Protein AF-0000000078832000 (afdb_homodimer)

Structure (mmCIF, N/CA/C/O backbone):
data_AF-0000000078832000-model_v1
#
loop_
_entity.id
_entity.type
_entity.pdbx_description
1 polymer 'Peptidase M23'
#
loop_
_atom_site.group_PDB
_atom_site.id
_atom_site.type_symbol
_atom_site.label_atom_id
_atom_site.label_alt_id
_atom_site.label_comp_id
_atom_site.label_asym_id
_atom_site.label_entity_id
_atom_site.label_seq_id
_atom_site.pdbx_PDB_ins_code
_atom_site.Cartn_x
_atom_site.Cartn_y
_atom_site.Cartn_z
_atom_site.occupancy
_atom_site.B_iso_or_equiv
_atom_site.auth_seq_id
_atom_site.auth_comp_id
_atom_site.auth_asym_id
_atom_site.auth_atom_id
_atom_site.pdbx_PDB_model_num
ATOM 1 N N . MET A 1 1 ? -21.797 2.203 80 1 32.03 1 MET A N 1
ATOM 2 C CA . MET A 1 1 ? -21.984 1.55 78.688 1 32.03 1 MET A CA 1
ATOM 3 C C . MET A 1 1 ? -22.078 2.58 77.562 1 32.03 1 MET A C 1
ATOM 5 O O . MET A 1 1 ? -23.125 3.191 77.375 1 32.03 1 MET A O 1
ATOM 9 N N . ARG A 1 2 ? -20.922 3.352 77.312 1 39.25 2 ARG A N 1
ATOM 10 C CA . ARG A 1 2 ? -20.75 4.43 76.312 1 39.25 2 ARG A CA 1
ATOM 11 C C . ARG A 1 2 ? -20.984 3.928 74.938 1 39.25 2 ARG A C 1
ATOM 13 O O . ARG A 1 2 ? -20.422 2.91 74.5 1 39.25 2 ARG A O 1
ATOM 20 N N . SER A 1 3 ? -22.125 4.238 74.312 1 38.06 3 SER A N 1
ATOM 21 C CA . SER A 1 3 ? -22.578 4.023 72.938 1 38.06 3 SER A CA 1
ATOM 22 C C . SER A 1 3 ? -21.609 4.621 71.938 1 38.06 3 SER A C 1
ATOM 24 O O . SER A 1 3 ? -21.297 5.812 72 1 38.06 3 SER A O 1
ATOM 26 N N . SER A 1 4 ? -20.547 3.881 71.562 1 39.47 4 SER A N 1
ATOM 27 C CA . SER A 1 4 ? -19.609 4.207 70.5 1 39.47 4 SER A CA 1
ATOM 28 C C . SER A 1 4 ? -20.359 4.449 69.188 1 39.47 4 SER A C 1
ATOM 30 O O . SER A 1 4 ? -21.078 3.572 68.688 1 39.47 4 SER A O 1
ATOM 32 N N . THR A 1 5 ? -20.859 5.637 68.938 1 38.94 5 THR A N 1
ATOM 33 C CA . THR A 1 5 ? -21.406 6.078 67.688 1 38.94 5 THR A CA 1
ATOM 34 C C . THR A 1 5 ? -20.391 5.922 66.562 1 38.94 5 THR A C 1
ATOM 36 O O . THR A 1 5 ? -19.297 6.48 66.625 1 38.94 5 THR A O 1
ATOM 39 N N . TRP A 1 6 ? -20.328 4.754 65.938 1 40.44 6 TRP A N 1
ATOM 40 C CA . TRP A 1 6 ? -19.609 4.516 64.688 1 40.44 6 TRP A CA 1
ATOM 41 C C . TRP A 1 6 ? -19.984 5.539 63.625 1 40.44 6 TRP A C 1
ATOM 43 O O . TRP A 1 6 ? -21.141 5.617 63.219 1 40.44 6 TRP A O 1
ATOM 53 N N . LYS A 1 7 ? -19.297 6.742 63.562 1 41.16 7 LYS A N 1
ATOM 54 C CA . LYS A 1 7 ? -19.422 7.648 62.438 1 41.16 7 LYS A CA 1
ATOM 55 C C . LYS A 1 7 ? -19.047 6.941 61.125 1 41.16 7 LYS A C 1
ATOM 57 O O . LYS A 1 7 ? -17.938 6.422 61 1 41.16 7 LYS A O 1
ATOM 62 N N . ASN A 1 8 ? -20.016 6.328 60.438 1 40.59 8 ASN A N 1
ATOM 63 C CA . ASN A 1 8 ? -19.875 5.867 59.062 1 40.59 8 ASN A CA 1
ATOM 64 C C . ASN A 1 8 ? -19.422 6.996 58.156 1 40.59 8 ASN A C 1
ATOM 66 O O . ASN A 1 8 ? -20.156 7.977 57.969 1 40.59 8 ASN A O 1
ATOM 70 N N . SER A 1 9 ? -18.219 7.469 58.312 1 39.19 9 SER A N 1
ATOM 71 C CA . SER A 1 9 ? -17.828 8.391 57.25 1 39.19 9 SER A CA 1
ATOM 72 C C . SER A 1 9 ? -18.094 7.801 55.875 1 39.19 9 SER A C 1
ATOM 74 O O . SER A 1 9 ? -17.625 6.699 55.562 1 39.19 9 SER A O 1
ATOM 76 N N . LEU A 1 10 ? -19.188 8.125 55.219 1 40.81 10 LEU A N 1
ATOM 77 C CA . LEU A 1 10 ? -19.453 7.93 53.781 1 40.81 10 LEU A CA 1
ATOM 78 C C . LEU A 1 10 ? -18.297 8.445 52.938 1 40.81 10 LEU A C 1
ATOM 80 O O . LEU A 1 10 ? -17.969 9.641 53 1 40.81 10 LEU A O 1
ATOM 84 N N . ALA A 1 11 ? -17.328 7.59 52.656 1 44.62 11 ALA A N 1
ATOM 85 C CA . ALA A 1 11 ? -16.359 7.922 51.625 1 44.62 11 ALA A CA 1
ATOM 86 C C . ALA A 1 11 ? -17.047 8.32 50.312 1 44.62 11 ALA A C 1
ATOM 88 O O . ALA A 1 11 ? -17.844 7.543 49.781 1 44.62 11 ALA A O 1
ATOM 89 N N . ALA A 1 12 ? -17.328 9.594 50.125 1 40.62 12 ALA A N 1
ATOM 90 C CA . ALA A 1 12 ? -17.688 10.016 48.781 1 40.62 12 ALA A CA 1
ATOM 91 C C . ALA A 1 12 ? -16.766 9.367 47.75 1 40.62 12 ALA A C 1
ATOM 93 O O . ALA A 1 12 ? -15.547 9.508 47.812 1 40.62 12 ALA A O 1
ATOM 94 N N . LEU A 1 13 ? -17.125 8.211 47.281 1 40.66 13 LEU A N 1
ATOM 95 C CA . LEU A 1 13 ? -16.469 7.766 46.062 1 40.66 13 LEU A CA 1
ATOM 96 C C . LEU A 1 13 ? -16.375 8.898 45.031 1 40.66 13 LEU A C 1
ATOM 98 O O . LEU A 1 13 ? -17.406 9.359 44.531 1 40.66 13 LEU A O 1
ATOM 102 N N . ALA A 1 14 ? -15.453 9.828 45.219 1 39.78 14 ALA A N 1
ATOM 103 C CA . ALA A 1 14 ? -15.203 10.711 44.094 1 39.78 14 ALA A CA 1
ATOM 104 C C . ALA A 1 14 ? -15.211 9.938 42.781 1 39.78 14 ALA A C 1
ATOM 106 O O . ALA A 1 14 ? -14.406 9.023 42.594 1 39.78 14 ALA A O 1
ATOM 107 N N . ALA A 1 15 ? -16.328 9.836 42.188 1 39.25 15 ALA A N 1
ATOM 108 C CA . ALA A 1 15 ? -16.328 9.453 40.781 1 39.25 15 ALA A CA 1
ATOM 109 C C . ALA A 1 15 ? -15.227 10.18 40 1 39.25 15 ALA A C 1
ATOM 111 O O . ALA A 1 15 ? -15.242 11.406 39.906 1 39.25 15 ALA A O 1
ATOM 112 N N . LEU A 1 16 ? -14.039 9.734 40.125 1 40.66 16 LEU A N 1
ATOM 113 C CA . LEU A 1 16 ? -13.141 10.211 39.094 1 40.66 16 LEU A CA 1
ATOM 114 C C . LEU A 1 16 ? -13.875 10.352 37.75 1 40.66 16 LEU A C 1
ATOM 116 O O . LEU A 1 16 ? -14.328 9.359 37.188 1 40.66 16 LEU A O 1
ATOM 120 N N . ALA A 1 17 ? -14.617 11.406 37.594 1 40.09 17 ALA A N 1
ATOM 121 C CA . ALA A 1 17 ? -15.094 11.688 36.25 1 40.09 17 ALA A CA 1
ATOM 122 C C . ALA A 1 17 ? -14.055 11.305 35.219 1 40.09 17 ALA A C 1
ATOM 124 O O . ALA A 1 17 ? -12.938 11.82 35.219 1 40.09 17 ALA A O 1
ATOM 125 N N . LEU A 1 18 ? -14.016 10.07 34.812 1 39.78 18 LEU A N 1
ATOM 126 C CA . LEU A 1 18 ? -13.352 9.875 33.531 1 39.78 18 LEU A CA 1
ATOM 127 C C . LEU A 1 18 ? -13.562 11.086 32.625 1 39.78 18 LEU A C 1
ATOM 129 O O . LEU A 1 18 ? -14.672 11.32 32.156 1 39.78 18 LEU A O 1
ATOM 133 N N . ILE A 1 19 ? -13.062 12.242 33 1 39.66 19 ILE A N 1
ATOM 134 C CA . ILE A 1 19 ? -13.039 13.227 31.922 1 39.66 19 ILE A CA 1
ATOM 135 C C . ILE A 1 19 ? -12.898 12.508 30.578 1 39.66 19 ILE A C 1
ATOM 137 O O . ILE A 1 19 ? -11.984 11.703 30.391 1 39.66 19 ILE A O 1
ATOM 141 N N . PRO A 1 20 ? -13.961 12.281 29.969 1 40.34 20 PRO A N 1
ATOM 142 C CA . PRO A 1 20 ? -13.734 11.742 28.625 1 40.34 20 PRO A CA 1
ATOM 143 C C . PRO A 1 20 ? -12.453 12.258 27.984 1 40.34 20 PRO A C 1
ATOM 145 O O . PRO A 1 20 ? -12.148 13.453 28.078 1 40.34 20 PRO A O 1
ATOM 148 N N . ALA A 1 21 ? -11.406 11.609 28.031 1 43.03 21 ALA A N 1
ATOM 149 C CA . ALA A 1 21 ? -10.273 12.07 27.234 1 43.03 21 ALA A CA 1
ATOM 150 C C . ALA A 1 21 ? -10.75 12.859 26.016 1 43.03 21 ALA A C 1
ATOM 152 O O . ALA A 1 21 ? -11.586 12.383 25.234 1 43.03 21 ALA A O 1
ATOM 153 N N . SER A 1 22 ? -11.078 14.102 26.078 1 43.25 22 SER A N 1
ATOM 154 C CA . SER A 1 22 ? -11.344 14.938 24.906 1 43.25 22 SER A CA 1
ATOM 155 C C . SER A 1 22 ? -10.664 14.375 23.672 1 43.25 22 SER A C 1
ATOM 157 O O . SER A 1 22 ? -9.469 14.086 23.688 1 43.25 22 SER A O 1
ATOM 159 N N . VAL A 1 23 ? -11.297 13.508 22.953 1 50.34 23 VAL A N 1
ATOM 160 C CA . VAL A 1 23 ? -10.789 13.172 21.625 1 50.34 23 VAL A CA 1
ATOM 161 C C . VAL A 1 23 ? -10.164 14.406 20.984 1 50.34 23 VAL A C 1
ATOM 163 O O . VAL A 1 23 ? -10.867 15.383 20.688 1 50.34 23 VAL A O 1
ATOM 166 N N . THR A 1 24 ? -9.133 14.992 21.594 1 58.38 24 THR A N 1
ATOM 167 C CA . THR A 1 24 ? -8.5 16.203 21.078 1 58.38 24 THR A CA 1
ATOM 168 C C . THR A 1 24 ? -8.242 16.078 19.578 1 58.38 24 THR A C 1
ATOM 170 O O . THR A 1 24 ? -7.574 15.141 19.141 1 58.38 24 THR A O 1
ATOM 173 N N . ALA A 1 25 ? -9.133 16.703 18.75 1 74.38 25 ALA A N 1
ATOM 174 C CA . ALA A 1 25 ? -8.953 16.891 17.312 1 74.38 25 ALA A CA 1
ATOM 175 C C . ALA A 1 25 ? -7.535 17.375 16.984 1 74.38 25 ALA A C 1
ATOM 177 O O . ALA A 1 25 ? -6.973 18.188 17.734 1 74.38 25 ALA A O 1
ATOM 178 N N . HIS A 1 26 ? -6.887 16.625 16.188 1 89.19 26 HIS A N 1
ATOM 179 C CA . HIS A 1 26 ? -5.551 17.031 15.766 1 89.19 26 HIS A CA 1
ATOM 180 C C . HIS A 1 26 ? -5.59 17.734 14.406 1 89.19 26 HIS A C 1
ATOM 182 O O . HIS A 1 26 ? -6.191 17.219 13.461 1 89.19 26 HIS A O 1
ATOM 188 N N . THR A 1 27 ? -5.035 18.891 14.422 1 94.81 27 THR A N 1
ATOM 189 C CA . THR A 1 27 ? -4.891 19.594 13.156 1 94.81 27 THR A CA 1
ATOM 190 C C . THR A 1 27 ? -3.768 19 12.32 1 94.81 27 THR A C 1
ATOM 192 O O . THR A 1 27 ? -2.732 18.594 12.852 1 94.81 27 THR A O 1
ATOM 195 N N . VAL A 1 28 ? -4.016 18.922 11.031 1 97.06 28 VAL A N 1
ATOM 196 C CA . VAL A 1 28 ? -2.986 18.5 10.086 1 97.06 28 VAL A CA 1
ATOM 197 C C . VAL A 1 28 ? -2.525 19.688 9.25 1 97.06 28 VAL A C 1
ATOM 199 O O . VAL A 1 28 ? -3.346 20.406 8.68 1 97.06 28 VAL A O 1
ATOM 202 N N . LYS A 1 29 ? -1.198 19.859 9.211 1 96.81 29 LYS A N 1
ATOM 203 C CA . LYS A 1 29 ? -0.616 20.938 8.43 1 96.81 29 LYS A CA 1
ATOM 204 C C . LYS A 1 29 ? 0.249 20.406 7.297 1 96.81 29 LYS A C 1
ATOM 206 O O . LYS A 1 29 ? 0.512 19.203 7.23 1 96.81 29 LYS A O 1
ATOM 211 N N . GLY A 1 30 ? 0.639 21.312 6.457 1 96.62 30 GLY A N 1
ATOM 212 C CA . GLY A 1 30 ? 1.48 20.922 5.34 1 96.62 30 GLY A CA 1
ATOM 213 C C . GLY A 1 30 ? 2.814 20.344 5.77 1 96.62 30 GLY A C 1
ATOM 214 O O . GLY A 1 30 ? 3.422 20.828 6.73 1 96.62 30 GLY A O 1
ATOM 215 N N . THR A 1 31 ? 3.225 19.375 4.996 1 95.81 31 THR A N 1
ATOM 216 C CA . THR A 1 31 ? 4.477 18.703 5.316 1 95.81 31 THR A CA 1
ATOM 217 C C . THR A 1 31 ? 5.66 19.422 4.668 1 95.81 31 THR A C 1
ATOM 219 O O . THR A 1 31 ? 6.801 19.266 5.105 1 95.81 31 THR A O 1
ATOM 222 N N . HIS A 1 32 ? 5.422 20.109 3.588 1 95.19 32 HIS A N 1
ATOM 223 C CA . HIS A 1 32 ? 6.367 20.875 2.777 1 95.19 32 HIS A CA 1
ATOM 224 C C . HIS A 1 32 ? 5.645 21.875 1.879 1 95.19 32 HIS A C 1
ATOM 226 O O . HIS A 1 32 ? 4.414 21.844 1.783 1 95.19 32 HIS A O 1
ATOM 232 N N . THR A 1 33 ? 6.461 22.719 1.348 1 95 33 THR A N 1
ATOM 233 C CA . THR A 1 33 ? 5.879 23.672 0.413 1 95 33 THR A CA 1
ATOM 234 C C . THR A 1 33 ? 5.531 23 -0.909 1 95 33 THR A C 1
ATOM 236 O O . THR A 1 33 ? 6.332 22.234 -1.449 1 95 33 THR A O 1
ATOM 239 N N . GLY A 1 34 ? 4.34 23.312 -1.432 1 96.81 34 GLY A N 1
ATOM 240 C CA . GLY A 1 34 ? 3.861 22.734 -2.682 1 96.81 34 GLY A CA 1
ATOM 241 C C . GLY A 1 34 ? 2.402 23.047 -2.955 1 96.81 34 GLY A C 1
ATOM 242 O O . GLY A 1 34 ? 1.944 24.172 -2.734 1 96.81 34 GLY A O 1
ATOM 243 N N . SER A 1 35 ? 1.727 22 -3.514 1 97.81 35 SER A N 1
ATOM 244 C CA . SER A 1 35 ? 0.306 22.156 -3.809 1 97.81 35 SER A CA 1
ATOM 245 C C . SER A 1 35 ? -0.43 20.812 -3.691 1 97.81 35 SER A C 1
ATOM 247 O O . SER A 1 35 ? 0.163 19.75 -3.887 1 97.81 35 SER A O 1
ATOM 249 N N . VAL A 1 36 ? -1.697 20.906 -3.383 1 98.31 36 VAL A N 1
ATOM 250 C CA . VAL A 1 36 ? -2.533 19.703 -3.363 1 98.31 36 VAL A CA 1
ATOM 251 C C . VAL A 1 36 ? -2.748 19.203 -4.789 1 98.31 36 VAL A C 1
ATOM 253 O O . VAL A 1 36 ? -3.217 19.953 -5.652 1 98.31 36 VAL A O 1
ATOM 256 N N . THR A 1 37 ? -2.406 17.938 -5.016 1 97.69 37 THR A N 1
ATOM 257 C CA . THR A 1 37 ? -2.496 17.406 -6.375 1 97.69 37 THR A CA 1
ATOM 258 C C . THR A 1 37 ? -3.6 16.359 -6.477 1 97.69 37 THR A C 1
ATOM 260 O O . THR A 1 37 ? -4.043 16.016 -7.574 1 97.69 37 THR A O 1
ATOM 263 N N . ALA A 1 38 ? -4.07 15.789 -5.375 1 96.81 38 ALA A N 1
ATOM 264 C CA . ALA A 1 38 ? -5.168 14.82 -5.344 1 96.81 38 ALA A CA 1
ATOM 265 C C . ALA A 1 38 ? -5.824 14.781 -3.967 1 96.81 38 ALA A C 1
ATOM 267 O O . ALA A 1 38 ? -5.172 15.047 -2.953 1 96.81 38 ALA A O 1
ATOM 268 N N . LEU A 1 39 ? -7.09 14.445 -3.967 1 96.81 39 LEU A N 1
ATOM 269 C CA . LEU A 1 39 ? -7.871 14.328 -2.74 1 96.81 39 LEU A CA 1
ATOM 270 C C . LEU A 1 39 ? -8.68 13.031 -2.736 1 96.81 39 LEU A C 1
ATOM 272 O O . LEU A 1 39 ? -8.109 11.938 -2.812 1 96.81 39 LEU A O 1
ATOM 276 N N . THR A 1 40 ? -9.992 13.195 -2.693 1 94.81 40 THR A N 1
ATOM 277 C CA . THR A 1 40 ? -10.859 12.031 -2.566 1 94.81 40 THR A CA 1
ATOM 278 C C . THR A 1 40 ? -10.727 11.125 -3.785 1 94.81 40 THR A C 1
ATOM 280 O O . THR A 1 40 ? -10.703 9.898 -3.654 1 94.81 40 THR A O 1
ATOM 283 N N . ASN A 1 41 ? -10.633 11.703 -4.969 1 92.56 41 ASN A N 1
ATOM 284 C CA . ASN A 1 41 ? -10.469 10.945 -6.207 1 92.56 41 ASN A CA 1
ATOM 285 C C . ASN A 1 41 ? -9.266 11.43 -7.004 1 92.56 41 ASN A C 1
ATOM 287 O O . ASN A 1 41 ? -8.906 12.602 -6.945 1 92.56 41 ASN A O 1
ATOM 291 N N . TYR A 1 42 ? -8.688 10.438 -7.719 1 90.62 42 TYR A N 1
ATOM 292 C CA . TYR A 1 42 ? -7.75 10.836 -8.766 1 90.62 42 TYR A CA 1
ATOM 293 C C . TYR A 1 42 ? -8.477 11.516 -9.922 1 90.62 42 TYR A C 1
ATOM 295 O O . TYR A 1 42 ? -9.711 11.523 -9.961 1 90.62 42 TYR A O 1
ATOM 303 N N . SER A 1 43 ? -7.633 12.102 -10.805 1 86.06 43 SER A N 1
ATOM 304 C CA . SER A 1 43 ? -8.234 12.734 -11.977 1 86.06 43 SER A CA 1
ATOM 305 C C . SER A 1 43 ? -8.977 11.719 -12.836 1 86.06 43 SER A C 1
ATOM 307 O O . SER A 1 43 ? -9.906 12.07 -13.562 1 86.06 43 SER A O 1
ATOM 309 N N . SER A 1 44 ? -8.625 10.484 -12.75 1 83.06 44 SER A N 1
ATOM 310 C CA . SER A 1 44 ? -9.25 9.406 -13.5 1 83.06 44 SER A CA 1
ATOM 311 C C . SER A 1 44 ? -10.641 9.094 -12.969 1 83.06 44 SER A C 1
ATOM 313 O O . SER A 1 44 ? -11.414 8.391 -13.617 1 83.06 44 SER A O 1
ATOM 315 N N . GLY A 1 45 ? -10.922 9.555 -11.75 1 87.25 45 GLY A N 1
ATOM 316 C CA . GLY A 1 45 ? -12.18 9.219 -11.094 1 87.25 45 GLY A CA 1
ATOM 317 C C . GLY A 1 45 ? -12.047 8.102 -10.078 1 87.25 45 GLY A C 1
ATOM 318 O O . GLY A 1 45 ? -12.961 7.867 -9.281 1 87.25 45 GLY A O 1
ATOM 319 N N . THR A 1 46 ? -10.945 7.383 -10.148 1 86.44 46 THR A N 1
ATOM 320 C CA . THR A 1 46 ? -10.719 6.293 -9.203 1 86.44 46 THR A CA 1
ATOM 321 C C . THR A 1 46 ? -10.586 6.832 -7.781 1 86.44 46 THR A C 1
ATOM 323 O O . THR A 1 46 ? -9.992 7.891 -7.566 1 86.44 46 THR A O 1
ATOM 326 N N . PHE A 1 47 ? -11.047 6.023 -6.836 1 90.56 47 PHE A N 1
ATOM 327 C CA . PHE A 1 47 ? -11.008 6.457 -5.445 1 90.56 47 PHE A CA 1
ATOM 328 C C . PHE A 1 47 ? -9.578 6.465 -4.922 1 90.56 47 PHE A C 1
ATOM 330 O O . PHE A 1 47 ? -8.875 5.457 -5.02 1 90.56 47 PHE A O 1
ATOM 337 N N . HIS A 1 48 ? -9.07 7.574 -4.379 1 92.5 48 HIS A N 1
ATOM 338 C CA . HIS A 1 48 ? -7.773 7.773 -3.748 1 92.5 48 HIS A CA 1
ATOM 339 C C . HIS A 1 48 ? -7.891 7.766 -2.229 1 92.5 48 HIS A C 1
ATOM 341 O O . HIS A 1 48 ? -7.281 6.926 -1.561 1 92.5 48 HIS A O 1
ATOM 347 N N . GLY A 1 49 ? -8.828 8.672 -1.684 1 93.44 49 GLY A N 1
ATOM 348 C CA . GLY A 1 49 ? -9.188 8.711 -0.274 1 93.44 49 GLY A CA 1
ATOM 349 C C . GLY A 1 49 ? -8.094 9.297 0.6 1 93.44 49 GLY A C 1
ATOM 350 O O . GLY A 1 49 ? -7.965 8.93 1.771 1 93.44 49 GLY A O 1
ATOM 351 N N . ALA A 1 50 ? -7.258 10.203 0.086 1 96.88 50 ALA A N 1
ATOM 352 C CA . ALA A 1 50 ? -6.125 10.812 0.779 1 96.88 50 ALA A CA 1
ATOM 353 C C . ALA A 1 50 ? -5.816 12.195 0.214 1 96.88 50 ALA A C 1
ATOM 355 O O . ALA A 1 50 ? -6.445 12.633 -0.75 1 96.88 50 ALA A O 1
ATOM 356 N N . VAL A 1 51 ? -4.977 12.906 0.839 1 97.56 51 VAL A N 1
ATOM 357 C CA . VAL A 1 51 ? -4.465 14.164 0.307 1 97.56 51 VAL A CA 1
ATOM 358 C C . VAL A 1 51 ? -3.043 13.969 -0.208 1 97.56 51 VAL A C 1
ATOM 360 O O . VAL A 1 51 ? -2.166 13.508 0.53 1 97.56 51 VAL A O 1
ATOM 363 N N . ASP A 1 52 ? -2.873 14.32 -1.446 1 97.88 52 ASP A N 1
ATOM 364 C CA . ASP A 1 52 ? -1.522 14.359 -1.996 1 97.88 52 ASP A CA 1
ATOM 365 C C . ASP A 1 52 ? -1.02 15.797 -2.111 1 97.88 52 ASP A C 1
ATOM 367 O O . ASP A 1 52 ? -1.681 16.641 -2.715 1 97.88 52 ASP A O 1
ATOM 371 N N . ILE A 1 53 ? 0.121 16.031 -1.521 1 97.88 53 ILE A N 1
ATOM 372 C CA . ILE A 1 53 ? 0.78 17.312 -1.649 1 97.88 53 ILE A CA 1
ATOM 373 C C . ILE A 1 53 ? 2.02 17.188 -2.529 1 97.88 53 ILE A C 1
ATOM 375 O O . ILE A 1 53 ? 3.029 16.609 -2.107 1 97.88 53 ILE A O 1
ATOM 379 N N . GLY A 1 54 ? 1.936 17.719 -3.684 1 97.38 54 GLY A N 1
ATOM 380 C CA . GLY A 1 54 ? 3.029 17.672 -4.641 1 97.38 54 GLY A CA 1
ATOM 381 C C . GLY A 1 54 ? 4.18 18.594 -4.285 1 97.38 54 GLY A C 1
ATOM 382 O O . GLY A 1 54 ? 3.973 19.641 -3.674 1 97.38 54 GLY A O 1
ATOM 383 N N . ALA A 1 55 ? 5.371 18.188 -4.781 1 95.44 55 ALA A N 1
ATOM 384 C CA . ALA A 1 55 ? 6.574 18.953 -4.473 1 95.44 55 ALA A CA 1
ATOM 385 C C . ALA A 1 55 ? 7.09 19.703 -5.703 1 95.44 55 ALA A C 1
ATOM 387 O O . ALA A 1 55 ? 8.242 20.125 -5.738 1 95.44 55 ALA A O 1
ATOM 388 N N . GLY A 1 56 ? 6.266 19.75 -6.746 1 92.19 56 GLY A N 1
ATOM 389 C CA . GLY A 1 56 ? 6.648 20.453 -7.961 1 92.19 56 GLY A CA 1
ATOM 390 C C . GLY A 1 56 ? 7.82 19.812 -8.68 1 92.19 56 GLY A C 1
ATOM 391 O O . GLY A 1 56 ? 8.703 20.5 -9.188 1 92.19 56 GLY A O 1
ATOM 392 N N . GLY A 1 57 ? 7.965 18.547 -8.547 1 90.38 57 GLY A N 1
ATOM 393 C CA . GLY A 1 57 ? 9.008 17.812 -9.25 1 90.38 57 GLY A CA 1
ATOM 394 C C . GLY A 1 57 ? 10.305 17.719 -8.469 1 90.38 57 GLY A C 1
ATOM 395 O O . GLY A 1 57 ? 11.242 17.031 -8.891 1 90.38 57 GLY A O 1
ATOM 396 N N . ARG A 1 58 ? 10.414 18.438 -7.383 1 93 58 ARG A N 1
ATOM 397 C CA . ARG A 1 58 ? 11.617 18.344 -6.551 1 93 58 ARG A CA 1
ATOM 398 C C . ARG A 1 58 ? 11.664 17.016 -5.793 1 93 58 ARG A C 1
ATOM 400 O O . ARG A 1 58 ? 10.68 16.625 -5.172 1 93 58 ARG A O 1
ATOM 407 N N . CYS A 1 59 ? 12.766 16.391 -5.895 1 95.75 59 CYS A N 1
ATOM 408 C CA . CYS A 1 59 ? 12.992 15.086 -5.27 1 95.75 59 CYS A CA 1
ATOM 409 C C . CYS A 1 59 ? 14.258 15.102 -4.418 1 95.75 59 CYS A C 1
ATOM 411 O O . CYS A 1 59 ? 15.25 15.734 -4.785 1 95.75 59 CYS A O 1
ATOM 413 N N . ASN A 1 60 ? 14.102 14.281 -3.387 1 96.12 60 ASN A N 1
ATOM 414 C CA . ASN A 1 60 ? 15.219 14.102 -2.465 1 96.12 60 ASN A CA 1
ATOM 415 C C . ASN A 1 60 ? 15.695 15.43 -1.886 1 96.12 60 ASN A C 1
ATOM 417 O O . ASN A 1 60 ? 16.906 15.68 -1.809 1 96.12 60 ASN A O 1
ATOM 421 N N . TYR A 1 61 ? 14.648 16.203 -1.749 1 84.06 61 TYR A N 1
ATOM 422 C CA . TYR A 1 61 ? 14.961 17.5 -1.171 1 84.06 61 TYR A CA 1
ATOM 423 C C . TYR A 1 61 ? 14.125 17.766 0.079 1 84.06 61 TYR A C 1
ATOM 425 O O . TYR A 1 61 ? 13.086 17.125 0.281 1 84.06 61 TYR A O 1
ATOM 433 N N . TRP A 1 62 ? 14.57 18.75 0.75 1 73.44 62 TRP A N 1
ATOM 434 C CA . TRP A 1 62 ? 13.805 19.266 1.879 1 73.44 62 TRP A CA 1
ATOM 435 C C . TRP A 1 62 ? 13.25 18.141 2.73 1 73.44 62 TRP A C 1
ATOM 437 O O . TRP A 1 62 ? 13.109 17 2.26 1 73.44 62 TRP A O 1
ATOM 447 N N . GLY A 1 63 ? 12.969 18.266 3.879 1 85.75 63 GLY A N 1
ATOM 448 C CA . GLY A 1 63 ? 12.555 17.266 4.859 1 85.75 63 GLY A CA 1
ATOM 449 C C . GLY A 1 63 ? 11.055 17.016 4.852 1 85.75 63 GLY A C 1
ATOM 450 O O . GLY A 1 63 ? 10.258 17.953 4.875 1 85.75 63 GLY A O 1
ATOM 451 N N . ALA A 1 64 ? 10.594 15.797 4.477 1 90.5 64 ALA A N 1
ATOM 452 C CA . ALA A 1 64 ? 9.234 15.352 4.758 1 90.5 64 ALA A CA 1
ATOM 453 C C . ALA A 1 64 ? 8.953 15.359 6.258 1 90.5 64 ALA A C 1
ATOM 455 O O . ALA A 1 64 ? 9.367 14.453 6.98 1 90.5 64 ALA A O 1
ATOM 456 N N . GLU A 1 65 ? 8.203 16.391 6.668 1 95.25 65 GLU A N 1
ATOM 457 C CA . GLU A 1 65 ? 7.848 16.469 8.086 1 95.25 65 GLU A CA 1
ATOM 458 C C . GLU A 1 65 ? 6.465 15.883 8.336 1 95.25 65 GLU A C 1
ATOM 460 O O . GLU A 1 65 ? 5.617 15.867 7.438 1 95.25 65 GLU A O 1
ATOM 465 N N . THR A 1 66 ? 6.34 15.422 9.555 1 95 66 THR A N 1
ATOM 466 C CA . THR A 1 66 ? 5.008 14.953 9.906 1 95 66 THR A CA 1
ATOM 467 C C . THR A 1 66 ? 4.004 16.109 9.898 1 95 66 THR A C 1
ATOM 469 O O . THR A 1 66 ? 4.34 17.234 10.273 1 95 66 THR A O 1
ATOM 472 N N . GLY A 1 67 ? 2.809 15.82 9.531 1 91.5 67 GLY A N 1
ATOM 473 C CA . GLY A 1 67 ? 1.836 16.875 9.336 1 91.5 67 GLY A CA 1
ATOM 474 C C . GLY A 1 67 ? 0.921 17.078 10.523 1 91.5 67 GLY A C 1
ATOM 475 O O . GLY A 1 67 ? 0.248 18.109 10.633 1 91.5 67 GLY A O 1
ATOM 476 N N . VAL A 1 68 ? 0.843 16.109 11.422 1 91.44 68 VAL A N 1
ATOM 477 C CA . VAL A 1 68 ? -0.112 16.172 12.523 1 91.44 68 VAL A CA 1
ATOM 478 C C . VAL A 1 68 ? 0.445 17.047 13.633 1 91.44 68 VAL A C 1
ATOM 480 O O . VAL A 1 68 ? 1.558 16.828 14.117 1 91.44 68 VAL A O 1
ATOM 483 N N . VAL A 1 69 ? -0.343 17.938 13.984 1 88.5 69 VAL A N 1
ATOM 484 C CA . VAL A 1 69 ? 0.071 18.844 15.062 1 88.5 69 VAL A CA 1
ATOM 485 C C . VAL A 1 69 ? -0.188 18.172 16.406 1 88.5 69 VAL A C 1
ATOM 487 O O . VAL A 1 69 ? -1.283 17.672 16.656 1 88.5 69 VAL A O 1
ATOM 490 N N . GLY A 1 70 ? 0.81 18.266 17.203 1 88.38 70 GLY A N 1
ATOM 491 C CA . GLY A 1 70 ? 0.755 17.672 18.531 1 88.38 70 GLY A CA 1
ATOM 492 C C . GLY A 1 70 ? 1.724 16.516 18.703 1 88.38 70 GLY A C 1
ATOM 493 O O . GLY A 1 70 ? 2.16 15.906 17.734 1 88.38 70 GLY A O 1
ATOM 494 N N . SER A 1 71 ? 1.992 16.234 19.984 1 88.62 71 SER A N 1
ATOM 495 C CA . SER A 1 71 ? 2.924 15.156 20.297 1 88.62 71 SER A CA 1
ATOM 496 C C . SER A 1 71 ? 2.299 13.789 20.047 1 88.62 71 SER A C 1
ATOM 498 O O . SER A 1 71 ? 1.397 13.367 20.766 1 88.62 71 SER A O 1
ATOM 500 N N . VAL A 1 72 ? 2.742 13.164 19.016 1 91.94 72 VAL A N 1
ATOM 501 C CA . VAL A 1 72 ? 2.225 11.852 18.625 1 91.94 72 VAL A CA 1
ATOM 502 C C . VAL A 1 72 ? 3.385 10.914 18.297 1 91.94 72 VAL A C 1
ATOM 504 O O . VAL A 1 72 ? 4.441 11.352 17.844 1 91.94 72 VAL A O 1
ATOM 507 N N . TYR A 1 73 ? 3.139 9.68 18.641 1 96.44 73 TYR A N 1
ATOM 508 C CA . TYR A 1 73 ? 4.133 8.672 18.281 1 96.44 73 TYR A CA 1
ATOM 509 C C . TYR A 1 73 ? 4.008 8.281 16.828 1 96.44 73 TYR A C 1
ATOM 511 O O . TYR A 1 73 ? 2.928 7.906 16.359 1 96.44 73 TYR A O 1
ATOM 519 N N . TRP A 1 74 ? 5.117 8.328 16.125 1 97.31 74 TRP A N 1
ATOM 520 C CA . TRP A 1 74 ? 5.184 7.898 14.734 1 97.31 74 TRP A CA 1
ATOM 521 C C . TRP A 1 74 ? 5.984 6.609 14.602 1 97.31 74 TRP A C 1
ATOM 523 O O . TRP A 1 74 ? 7.164 6.562 14.953 1 97.31 74 TRP A O 1
ATOM 533 N N . ALA A 1 75 ? 5.328 5.625 14.156 1 98.12 75 ALA A N 1
ATOM 534 C CA . ALA A 1 75 ? 6.02 4.41 13.734 1 98.12 75 ALA A CA 1
ATOM 535 C C . ALA A 1 75 ? 6.52 4.527 12.297 1 98.12 75 ALA A C 1
ATOM 537 O O . ALA A 1 75 ? 5.719 4.598 11.359 1 98.12 75 ALA A O 1
ATOM 538 N N . VAL A 1 76 ? 7.867 4.492 12.125 1 98.12 76 VAL A N 1
ATOM 539 C CA . VAL A 1 76 ? 8.445 4.648 10.797 1 98.12 76 VAL A CA 1
ATOM 540 C C . VAL A 1 76 ? 8.867 3.287 10.25 1 98.12 76 VAL A C 1
ATOM 542 O O . VAL A 1 76 ? 9.617 2.557 10.906 1 98.12 76 VAL A O 1
ATOM 545 N N . THR A 1 77 ? 8.328 2.928 9.133 1 97.06 77 THR A N 1
ATOM 546 C CA . THR A 1 77 ? 8.68 1.69 8.438 1 97.06 77 THR A CA 1
ATOM 547 C C . THR A 1 77 ? 9.398 1.987 7.129 1 97.06 77 THR A C 1
ATOM 549 O O . THR A 1 77 ? 8.867 2.682 6.262 1 97.06 77 THR A O 1
ATOM 552 N N . ILE A 1 78 ? 10.594 1.414 7.023 1 96.38 78 ILE A N 1
ATOM 553 C CA . ILE A 1 78 ? 11.383 1.599 5.809 1 96.38 78 ILE A CA 1
ATOM 554 C C . ILE A 1 78 ? 11.297 0.346 4.941 1 96.38 78 ILE A C 1
ATOM 556 O O . ILE A 1 78 ? 11.789 -0.718 5.32 1 96.38 78 ILE A O 1
ATOM 560 N N . ARG A 1 79 ? 10.672 0.475 3.756 1 95 79 ARG A N 1
ATOM 561 C CA . ARG A 1 79 ? 10.523 -0.631 2.814 1 95 79 ARG A CA 1
ATOM 562 C C . ARG A 1 79 ? 11.461 -0.463 1.622 1 95 79 ARG A C 1
ATOM 564 O O . ARG A 1 79 ? 11.688 -1.409 0.866 1 95 79 ARG A O 1
ATOM 571 N N . THR A 1 80 ? 11.938 0.763 1.456 1 95.44 80 THR A N 1
ATOM 572 C CA . THR A 1 80 ? 12.852 1.133 0.379 1 95.44 80 THR A CA 1
ATOM 573 C C . THR A 1 80 ? 14.031 1.932 0.92 1 95.44 80 THR A C 1
ATOM 575 O O . THR A 1 80 ? 13.844 2.936 1.612 1 95.44 80 THR A O 1
ATOM 578 N N . THR A 1 81 ? 15.242 1.568 0.66 1 92.06 81 THR A N 1
ATOM 579 C CA . THR A 1 81 ? 16.406 2.264 1.19 1 92.06 81 THR A CA 1
ATOM 580 C C . THR A 1 81 ? 17.031 3.152 0.124 1 92.06 81 THR A C 1
ATOM 582 O O . THR A 1 81 ? 17.812 4.059 0.441 1 92.06 81 THR A O 1
ATOM 585 N N . GLY A 1 82 ? 16.797 3.049 -1.085 1 90.38 82 GLY A N 1
ATOM 586 C CA . GLY A 1 82 ? 17.391 3.857 -2.133 1 90.38 82 GLY A CA 1
ATOM 587 C C . GLY A 1 82 ? 16.594 5.109 -2.455 1 90.38 82 GLY A C 1
ATOM 588 O O . GLY A 1 82 ? 15.531 5.336 -1.882 1 90.38 82 GLY A O 1
ATOM 589 N N . VAL A 1 83 ? 17.266 6.031 -3.244 1 94.81 83 VAL A N 1
ATOM 590 C CA . VAL A 1 83 ? 16.578 7.234 -3.717 1 94.81 83 VAL A CA 1
ATOM 591 C C . VAL A 1 83 ? 15.609 6.879 -4.84 1 94.81 83 VAL A C 1
ATOM 593 O O . VAL A 1 83 ? 16.031 6.387 -5.891 1 94.81 83 VAL A O 1
ATOM 596 N N . VAL A 1 84 ? 14.391 7.102 -4.594 1 95.44 84 VAL A N 1
ATOM 597 C CA . VAL A 1 84 ? 13.344 6.852 -5.582 1 95.44 84 VAL A CA 1
ATOM 598 C C . VAL A 1 84 ? 12.477 8.094 -5.742 1 95.44 84 VAL A C 1
ATOM 600 O O . VAL A 1 84 ? 11.906 8.594 -4.77 1 95.44 84 VAL A O 1
ATOM 603 N N . CYS A 1 85 ? 12.289 8.516 -6.98 1 95.44 85 CYS A N 1
ATOM 604 C CA . CYS A 1 85 ? 11.523 9.734 -7.227 1 95.44 85 CYS A CA 1
ATOM 605 C C . CYS A 1 85 ? 10.242 9.422 -7.996 1 95.44 85 CYS A C 1
ATOM 607 O O . CYS A 1 85 ? 9.25 10.141 -7.871 1 95.44 85 CYS A O 1
ATOM 609 N N . ASN A 1 86 ? 10.273 8.352 -8.766 1 92.75 86 ASN A N 1
ATOM 610 C CA . ASN A 1 86 ? 9.141 8.062 -9.641 1 92.75 86 ASN A CA 1
ATOM 611 C C . ASN A 1 86 ? 8.602 6.648 -9.414 1 92.75 86 ASN A C 1
ATOM 613 O O . ASN A 1 86 ? 8.336 5.922 -10.367 1 92.75 86 ASN A O 1
ATOM 617 N N . GLY A 1 87 ? 8.586 6.234 -8.203 1 92.88 87 GLY A N 1
ATOM 618 C CA . GLY A 1 87 ? 7.926 5.008 -7.785 1 92.88 87 GLY A CA 1
ATOM 619 C C . GLY A 1 87 ? 8.766 3.766 -8.023 1 92.88 87 GLY A C 1
ATOM 620 O O . GLY A 1 87 ? 9.625 3.75 -8.914 1 92.88 87 GLY A O 1
ATOM 621 N N . ASN A 1 88 ? 8.531 2.777 -7.211 1 92.25 88 ASN A N 1
ATOM 622 C CA . ASN A 1 88 ? 9.164 1.467 -7.312 1 92.25 88 ASN A CA 1
ATOM 623 C C . ASN A 1 88 ? 8.188 0.345 -6.973 1 92.25 88 ASN A C 1
ATOM 625 O O . ASN A 1 88 ? 8.602 -0.717 -6.496 1 92.25 88 ASN A O 1
ATOM 629 N N . GLY A 1 89 ? 6.883 0.593 -7.18 1 90.31 89 GLY A N 1
ATOM 630 C CA . GLY A 1 89 ? 5.879 -0.45 -7.055 1 90.31 89 GLY A CA 1
ATOM 631 C C . GLY A 1 89 ? 5.066 -0.345 -5.777 1 90.31 89 GLY A C 1
ATOM 632 O O . GLY A 1 89 ? 5.555 0.155 -4.762 1 90.31 89 GLY A O 1
ATOM 633 N N . SER A 1 90 ? 3.863 -0.886 -5.824 1 90.38 90 SER A N 1
ATOM 634 C CA . SER A 1 90 ? 2.932 -0.811 -4.703 1 90.38 90 SER A CA 1
ATOM 635 C C . SER A 1 90 ? 3.467 -1.562 -3.488 1 90.38 90 SER A C 1
ATOM 637 O O . SER A 1 90 ? 4.039 -2.646 -3.627 1 90.38 90 SER A O 1
ATOM 639 N N . GLY A 1 91 ? 3.225 -0.977 -2.289 1 91.81 91 GLY A N 1
ATOM 640 C CA . GLY A 1 91 ? 3.633 -1.631 -1.055 1 91.81 91 GLY A CA 1
ATOM 641 C C . GLY A 1 91 ? 5.074 -1.352 -0.68 1 91.81 91 GLY A C 1
ATOM 642 O O . GLY A 1 91 ? 5.535 -1.758 0.39 1 91.81 91 GLY A O 1
ATOM 643 N N . ASN A 1 92 ? 5.801 -0.642 -1.539 1 94.81 92 ASN A N 1
ATOM 644 C CA . ASN A 1 92 ? 7.215 -0.395 -1.28 1 94.81 92 ASN A CA 1
ATOM 645 C C . ASN A 1 92 ? 7.453 1.028 -0.783 1 94.81 92 ASN A C 1
ATOM 647 O O . ASN A 1 92 ? 8.594 1.501 -0.761 1 94.81 92 ASN A O 1
ATOM 651 N N . GLN A 1 93 ? 6.387 1.696 -0.456 1 97.06 93 GLN A N 1
ATOM 652 C CA . GLN A 1 93 ? 6.535 3.047 0.073 1 97.06 93 GLN A CA 1
ATOM 653 C C . GLN A 1 93 ? 7.094 3.023 1.493 1 97.06 93 GLN A C 1
ATOM 655 O O . GLN A 1 93 ? 6.762 2.135 2.281 1 97.06 93 GLN A O 1
ATOM 660 N N . ASN A 1 94 ? 7.957 3.998 1.777 1 98.12 94 ASN A N 1
ATOM 661 C CA . ASN A 1 94 ? 8.258 4.293 3.174 1 98.12 94 ASN A CA 1
ATOM 662 C C . ASN A 1 94 ? 7.082 4.984 3.863 1 98.12 94 ASN A C 1
ATOM 664 O O . ASN A 1 94 ? 6.352 5.75 3.234 1 98.12 94 ASN A O 1
ATOM 668 N N . GLU A 1 95 ? 6.93 4.656 5.141 1 98.19 95 GLU A N 1
ATOM 669 C CA . GLU A 1 95 ? 5.707 5.078 5.816 1 98.19 95 GLU A CA 1
ATOM 670 C C . GLU A 1 95 ? 5.996 5.551 7.238 1 98.19 95 GLU A C 1
ATOM 672 O O . GLU A 1 95 ? 6.777 4.926 7.961 1 98.19 95 GLU A O 1
ATOM 677 N N . ALA A 1 96 ? 5.453 6.668 7.602 1 98 96 ALA A N 1
ATOM 678 C CA . ALA A 1 96 ? 5.238 7.074 8.992 1 98 96 ALA A CA 1
ATOM 679 C C . ALA A 1 96 ? 3.77 6.934 9.383 1 98 96 ALA A C 1
ATOM 681 O O . ALA A 1 96 ? 2.887 7.484 8.711 1 98 96 ALA A O 1
ATOM 682 N N . ARG A 1 97 ? 3.49 6.207 10.438 1 97.25 97 ARG A N 1
ATOM 683 C CA . ARG A 1 97 ? 2.119 5.863 10.805 1 97.25 97 ARG A CA 1
ATOM 684 C C . ARG A 1 97 ? 1.859 6.141 12.281 1 97.25 97 ARG A C 1
ATOM 686 O O . ARG A 1 97 ? 2.713 5.867 13.133 1 97.25 97 ARG A O 1
ATOM 693 N N . HIS A 1 98 ? 0.778 6.715 12.547 1 95.81 98 HIS A N 1
ATOM 694 C CA . HIS A 1 98 ? 0.261 6.809 13.914 1 95.81 98 HIS A CA 1
ATOM 695 C C . HIS A 1 98 ? -1.068 6.078 14.047 1 95.81 98 HIS A C 1
ATOM 697 O O . HIS A 1 98 ? -1.938 6.191 13.18 1 95.81 98 HIS A O 1
ATOM 703 N N . ALA A 1 99 ? -1.221 5.352 15.141 1 93.56 99 ALA A N 1
ATOM 704 C CA . ALA A 1 99 ? -2.467 4.656 15.461 1 93.56 99 ALA A CA 1
ATOM 705 C C . ALA A 1 99 ? -3.088 5.203 16.734 1 93.56 99 ALA A C 1
ATOM 707 O O . ALA A 1 99 ? -2.436 5.238 17.781 1 93.56 99 ALA A O 1
ATOM 708 N N . TRP A 1 100 ? -4.277 5.605 16.578 1 92.06 100 TRP A N 1
ATOM 709 C CA . TRP A 1 100 ? -5.027 6.062 17.75 1 92.06 100 TRP A CA 1
ATOM 710 C C . TRP A 1 100 ? -5.699 4.891 18.453 1 92.06 100 TRP A C 1
ATOM 712 O O . TRP A 1 100 ? -5.965 3.855 17.844 1 92.06 100 TRP A O 1
ATOM 722 N N . ALA A 1 101 ? -6.016 5.129 19.688 1 89.75 101 ALA A N 1
ATOM 723 C CA . ALA A 1 101 ? -6.703 4.098 20.469 1 89.75 101 ALA A CA 1
ATOM 724 C C . ALA A 1 101 ? -8.086 3.807 19.875 1 89.75 101 ALA A C 1
ATOM 726 O O . ALA A 1 101 ? -8.586 2.688 20 1 89.75 101 ALA A O 1
ATOM 727 N N . SER A 1 102 ? -8.68 4.742 19.234 1 88.56 102 SER A N 1
ATOM 728 C CA . SER A 1 102 ? -9.992 4.617 18.625 1 88.56 102 SER A CA 1
ATOM 729 C C . SER A 1 102 ? -9.961 3.68 17.422 1 88.56 102 SER A C 1
ATOM 731 O O . SER A 1 102 ? -11.008 3.309 16.891 1 88.56 102 SER A O 1
ATOM 733 N N . GLY A 1 103 ? -8.766 3.328 16.969 1 90.12 103 GLY A N 1
ATOM 734 C CA . GLY A 1 103 ? -8.633 2.461 15.797 1 90.12 103 GLY A CA 1
ATOM 735 C C . GLY A 1 103 ? -8.312 3.217 14.523 1 90.12 103 GLY A C 1
ATOM 736 O O . GLY A 1 103 ? -7.973 2.611 13.508 1 90.12 103 GLY A O 1
ATOM 737 N N . TRP A 1 104 ? -8.43 4.527 14.625 1 92.44 104 TRP A N 1
ATOM 738 C CA . TRP A 1 104 ? -8.039 5.352 13.484 1 92.44 104 TRP A CA 1
ATOM 739 C C . TRP A 1 104 ? -6.523 5.371 13.312 1 92.44 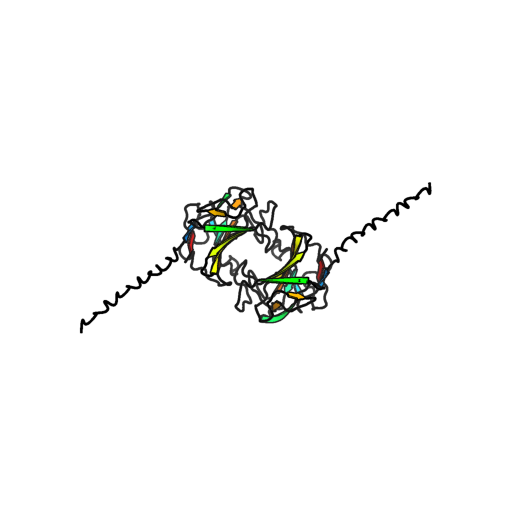104 TRP A C 1
ATOM 741 O O . TRP A 1 104 ? -5.785 5.312 14.305 1 92.44 104 TRP A O 1
ATOM 751 N N . THR A 1 105 ? -6.141 5.43 12.102 1 94.06 105 THR A N 1
ATOM 752 C CA . THR A 1 105 ? -4.723 5.574 11.797 1 94.06 105 THR A CA 1
ATOM 753 C C . THR A 1 105 ? -4.488 6.762 10.867 1 94.06 105 THR A C 1
ATOM 755 O O . THR A 1 105 ? -5.387 7.164 10.125 1 94.06 105 THR A O 1
ATOM 758 N N . PHE A 1 106 ? -3.363 7.332 11.023 1 95.62 106 PHE A N 1
ATOM 759 C CA . PHE A 1 106 ? -2.871 8.344 10.102 1 95.62 106 PHE A CA 1
ATOM 760 C C . PHE A 1 106 ? -1.539 7.914 9.492 1 95.62 106 PHE A C 1
ATOM 762 O O . PHE A 1 106 ? -0.632 7.488 10.203 1 95.62 106 PHE A O 1
ATOM 769 N N . ARG A 1 107 ? -1.478 8.062 8.102 1 97.06 107 ARG A N 1
ATOM 770 C CA . ARG A 1 107 ? -0.287 7.605 7.395 1 97.06 107 ARG A CA 1
ATOM 771 C C . ARG A 1 107 ? 0.289 8.711 6.512 1 97.06 107 ARG A C 1
ATOM 773 O O . ARG A 1 107 ? -0.458 9.461 5.883 1 97.06 107 ARG A O 1
ATOM 780 N N . GLN A 1 108 ? 1.543 8.789 6.488 1 97.56 108 GLN A N 1
ATOM 781 C CA . GLN A 1 108 ? 2.33 9.602 5.57 1 97.56 108 GLN A CA 1
ATOM 782 C C . GLN A 1 108 ? 3.32 8.742 4.785 1 97.56 108 GLN A C 1
ATOM 784 O O . GLN A 1 108 ? 4.098 7.988 5.375 1 97.56 108 GLN A O 1
ATOM 789 N N . TRP A 1 109 ? 3.283 8.938 3.398 1 98.25 109 TRP A N 1
ATOM 790 C CA . TRP A 1 109 ? 4.02 7.988 2.576 1 98.25 109 TRP A CA 1
ATOM 791 C C . TRP A 1 109 ? 5.055 8.703 1.709 1 98.25 109 TRP A C 1
ATOM 793 O O . TRP A 1 109 ? 5.078 9.93 1.651 1 98.25 109 TRP A O 1
ATOM 803 N N . HIS A 1 110 ? 5.906 7.875 1.015 1 97.88 110 HIS A N 1
ATOM 804 C CA . HIS A 1 110 ? 6.652 8.078 -0.219 1 97.88 110 HIS A CA 1
ATOM 805 C C . HIS A 1 110 ? 8.016 8.711 0.06 1 97.88 110 HIS A C 1
ATOM 807 O O . HIS A 1 110 ? 8.828 8.875 -0.853 1 97.88 110 HIS A O 1
ATOM 813 N N . PHE A 1 111 ? 8.312 9.055 1.32 1 98.06 111 PHE A N 1
ATOM 814 C CA . PHE A 1 111 ? 9.547 9.789 1.581 1 98.06 111 PHE A CA 1
ATOM 815 C C . PHE A 1 111 ? 10.766 8.891 1.353 1 98.06 111 PHE A C 1
ATOM 817 O O . PHE A 1 111 ? 10.633 7.668 1.286 1 98.06 111 PHE A O 1
ATOM 824 N N . ILE 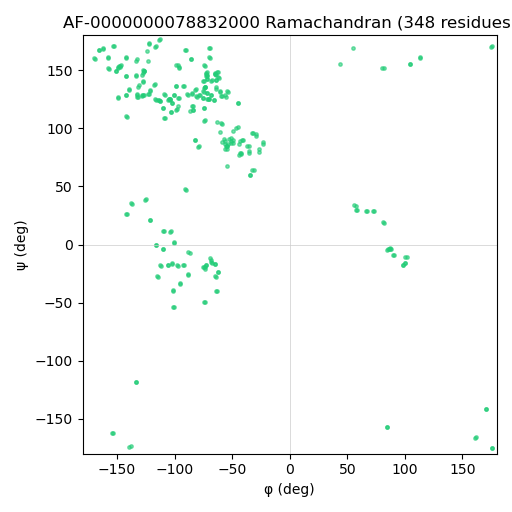A 1 112 ? 11.875 9.555 1.18 1 97.88 112 ILE A N 1
ATOM 825 C CA . ILE A 1 112 ? 13.164 8.898 0.995 1 97.88 112 ILE A CA 1
ATOM 826 C C . ILE A 1 112 ? 13.852 8.727 2.346 1 97.88 112 ILE A C 1
ATOM 828 O O . ILE A 1 112 ? 13.891 9.656 3.152 1 97.88 112 ILE A O 1
ATOM 832 N N . LYS A 1 113 ? 14.398 7.566 2.52 1 97 113 LYS A N 1
ATOM 833 C CA . LYS A 1 113 ? 15.062 7.258 3.785 1 97 113 LYS A CA 1
ATOM 834 C C . LYS A 1 113 ? 16.281 8.156 4.004 1 97 113 LYS A C 1
ATOM 836 O O . LYS A 1 113 ? 17.062 8.375 3.086 1 97 113 LYS A O 1
ATOM 841 N N . THR A 1 114 ? 16.406 8.688 5.152 1 96.5 114 THR A N 1
ATOM 842 C CA . THR A 1 114 ? 17.562 9.414 5.652 1 96.5 114 THR A CA 1
ATOM 843 C C . THR A 1 114 ? 17.875 9.031 7.098 1 96.5 114 THR A C 1
ATOM 845 O O . THR A 1 114 ? 17.281 8.086 7.625 1 96.5 114 THR A O 1
ATOM 848 N N . ALA A 1 115 ? 18.812 9.688 7.734 1 95 115 ALA A N 1
ATOM 849 C CA . ALA A 1 115 ? 19.156 9.453 9.133 1 95 115 ALA A CA 1
ATOM 850 C C . ALA A 1 115 ? 18 9.82 10.055 1 95 115 ALA A C 1
ATOM 852 O O . ALA A 1 115 ? 17.938 9.367 11.203 1 95 115 ALA A O 1
ATOM 853 N N . ASP A 1 116 ? 17.047 10.586 9.562 1 95.56 116 ASP A N 1
ATOM 854 C CA . ASP A 1 116 ? 15.922 11.047 10.367 1 95.56 116 ASP A CA 1
ATOM 855 C C . ASP A 1 116 ? 14.789 10.023 10.359 1 95.56 116 ASP A C 1
ATOM 857 O O . ASP A 1 116 ? 13.797 10.188 11.078 1 95.56 116 ASP A O 1
ATOM 861 N N . SER A 1 117 ? 14.938 9.023 9.555 1 97.12 117 SER A N 1
ATOM 862 C CA . SER A 1 117 ? 13.867 8.039 9.406 1 97.12 117 SER A CA 1
ATOM 863 C C . SER A 1 117 ? 13.867 7.047 10.562 1 97.12 117 SER A C 1
ATOM 865 O O . SER A 1 117 ? 14.297 5.902 10.414 1 97.12 117 SER A O 1
ATOM 867 N N . ARG A 1 118 ? 13.25 7.438 11.617 1 97.12 118 ARG A N 1
ATOM 868 C CA . ARG A 1 118 ? 13.172 6.609 12.812 1 97.12 118 ARG A CA 1
ATOM 869 C C . ARG A 1 118 ? 11.852 6.824 13.539 1 97.12 118 ARG A C 1
ATOM 871 O O . ARG A 1 118 ? 11.234 7.887 13.422 1 97.12 118 ARG A O 1
ATOM 878 N N . SER A 1 119 ? 11.469 5.773 14.289 1 98.25 119 SER A N 1
ATOM 879 C CA . SER A 1 119 ? 10.266 5.887 15.109 1 98.25 119 SER A CA 1
ATOM 880 C C . SER A 1 119 ? 10.5 6.766 16.328 1 98.25 119 SER A C 1
ATOM 882 O O . SER A 1 119 ? 11.547 6.66 16.984 1 98.25 119 SER A O 1
ATOM 884 N N . ARG A 1 120 ? 9.562 7.645 16.594 1 97.69 120 ARG A N 1
ATOM 885 C CA . ARG A 1 120 ? 9.688 8.523 17.75 1 97.69 120 ARG A CA 1
ATOM 886 C C . ARG A 1 120 ? 8.383 9.266 18.016 1 97.69 120 ARG A C 1
ATOM 888 O O . ARG A 1 120 ? 7.508 9.328 17.156 1 97.69 120 ARG A O 1
ATOM 895 N N . THR A 1 121 ? 8.281 9.734 19.234 1 96.69 121 THR A N 1
ATOM 896 C CA . THR A 1 121 ? 7.242 10.695 19.594 1 96.69 121 THR A CA 1
ATOM 897 C C . THR A 1 121 ? 7.719 12.125 19.344 1 96.69 121 THR A C 1
ATOM 899 O O . THR A 1 121 ? 8.836 12.484 19.719 1 96.69 121 THR A O 1
ATOM 902 N N . CYS A 1 122 ? 6.902 12.938 18.609 1 95.25 122 CYS A N 1
ATOM 903 C CA . CYS A 1 122 ? 7.246 14.336 18.391 1 95.25 122 CYS A CA 1
ATOM 904 C C . CYS A 1 122 ? 6.008 15.148 18.047 1 95.25 122 CYS A C 1
ATOM 906 O O . CYS A 1 122 ? 4.965 14.586 17.703 1 95.25 122 CYS A O 1
ATOM 908 N N . ASP A 1 123 ? 6.09 16.453 18.203 1 92.06 123 ASP A N 1
ATOM 909 C CA . ASP A 1 123 ? 5.066 17.359 17.688 1 92.06 123 ASP A CA 1
ATOM 910 C C . ASP A 1 123 ? 5.152 17.484 16.172 1 92.06 123 ASP A C 1
ATOM 912 O O . ASP A 1 123 ? 4.145 17.344 15.477 1 92.06 123 ASP A O 1
ATOM 916 N N . ARG A 1 124 ? 6.344 17.734 15.688 1 93.38 124 ARG A N 1
ATOM 917 C CA . ARG A 1 124 ? 6.699 17.781 14.273 1 93.38 124 ARG A CA 1
ATOM 918 C C . ARG A 1 124 ? 8.148 17.344 14.062 1 93.38 124 ARG A C 1
ATOM 920 O O . ARG A 1 124 ? 9.055 17.844 14.734 1 93.38 124 ARG A O 1
ATOM 927 N N . CYS A 1 125 ? 8.344 16.406 13.203 1 94.81 125 CYS A N 1
ATOM 928 C CA . CYS A 1 125 ? 9.695 15.945 12.945 1 94.81 125 CYS A CA 1
ATOM 929 C C . CYS A 1 125 ? 9.859 15.492 11.5 1 94.81 125 CYS A C 1
ATOM 931 O O . CYS A 1 125 ? 8.875 15.148 10.844 1 94.81 125 CYS A O 1
ATOM 933 N N . GLN A 1 126 ? 11.07 15.594 11.094 1 95.81 126 GLN A N 1
ATOM 934 C CA . GLN A 1 126 ? 11.398 15.086 9.766 1 95.81 126 GLN A CA 1
ATOM 935 C C . GLN A 1 126 ? 11.469 13.562 9.758 1 95.81 126 GLN A C 1
ATOM 937 O O . GLN A 1 126 ? 12.102 12.961 10.625 1 95.81 126 GLN A O 1
ATOM 942 N N . VAL A 1 127 ? 10.789 12.945 8.758 1 96.88 127 VAL A N 1
ATOM 943 C CA . VAL A 1 127 ? 10.812 11.492 8.672 1 96.88 127 VAL A CA 1
ATOM 944 C C . VAL A 1 127 ? 11.633 11.062 7.457 1 96.88 127 VAL A C 1
ATOM 946 O O . VAL A 1 127 ? 11.859 9.867 7.242 1 96.88 127 VAL A O 1
ATOM 949 N N . GLY A 1 128 ? 12.117 11.969 6.645 1 97.5 128 GLY A N 1
ATOM 950 C CA . GLY A 1 128 ? 12.922 11.742 5.453 1 97.5 128 GLY A CA 1
ATOM 951 C C . GLY A 1 128 ? 12.93 12.93 4.508 1 97.5 128 GLY A C 1
ATOM 952 O O . GLY A 1 128 ? 12.602 14.047 4.898 1 97.5 128 GLY A O 1
ATOM 953 N N . ASN A 1 129 ? 13.414 12.625 3.324 1 97.81 129 ASN A N 1
ATOM 954 C CA . ASN A 1 129 ? 13.305 13.609 2.252 1 97.81 129 ASN A CA 1
ATOM 955 C C . ASN A 1 129 ? 12.094 13.336 1.358 1 97.81 129 ASN A C 1
ATOM 957 O O . ASN A 1 129 ? 11.633 12.195 1.271 1 97.81 129 ASN A O 1
ATOM 961 N N . ILE A 1 130 ? 11.641 14.414 0.749 1 97.75 130 ILE A N 1
ATOM 962 C CA . ILE A 1 130 ? 10.516 14.242 -0.166 1 97.75 130 ILE A CA 1
ATOM 963 C C . ILE A 1 130 ? 10.914 13.297 -1.296 1 97.75 130 ILE A C 1
ATOM 965 O O . ILE A 1 130 ? 11.992 13.438 -1.882 1 97.75 130 ILE A O 1
ATOM 969 N N . GLY A 1 131 ? 10.062 12.289 -1.58 1 97.56 131 GLY A N 1
ATOM 970 C CA . GLY A 1 131 ? 10.359 11.312 -2.615 1 97.56 131 GLY A CA 1
ATOM 971 C C . GLY A 1 131 ? 9.117 10.688 -3.221 1 97.56 131 GLY A C 1
ATOM 972 O O . GLY A 1 131 ? 8.047 11.305 -3.225 1 97.56 131 GLY A O 1
ATOM 973 N N . GLY A 1 132 ? 9.375 9.547 -3.879 1 96.62 132 GLY A N 1
ATOM 974 C CA . GLY A 1 132 ? 8.32 8.805 -4.555 1 96.62 132 GLY A CA 1
ATOM 975 C C . GLY A 1 132 ? 8.406 7.305 -4.34 1 96.62 132 GLY A C 1
ATOM 976 O O . GLY A 1 132 ? 8.164 6.523 -5.262 1 96.62 132 GLY A O 1
ATOM 977 N N . THR A 1 133 ? 8.852 6.918 -3.131 1 96.62 133 THR A N 1
ATOM 978 C CA . THR A 1 133 ? 8.875 5.48 -2.873 1 96.62 133 THR A CA 1
ATOM 979 C C . THR A 1 133 ? 7.469 4.895 -2.936 1 96.62 133 THR A C 1
ATOM 981 O O . THR A 1 133 ? 6.496 5.562 -2.578 1 96.62 133 THR A O 1
ATOM 984 N N . GLY A 1 134 ? 7.395 3.566 -3.381 1 94.81 134 GLY A N 1
ATOM 985 C CA . GLY A 1 134 ? 6.098 2.922 -3.531 1 94.81 134 GLY A CA 1
ATOM 986 C C . GLY A 1 134 ? 5.441 3.211 -4.867 1 94.81 134 GLY A C 1
ATOM 987 O O . GLY A 1 134 ? 6.125 3.393 -5.875 1 94.81 134 GLY A O 1
ATOM 988 N N . ASN A 1 135 ? 4.137 3.09 -4.91 1 92.12 135 ASN A N 1
ATOM 989 C CA . ASN A 1 135 ? 3.365 3.371 -6.117 1 92.12 135 ASN A CA 1
ATOM 990 C C . ASN A 1 135 ? 3.088 4.863 -6.27 1 92.12 135 ASN A C 1
ATOM 992 O O . ASN A 1 135 ? 2.07 5.363 -5.785 1 92.12 135 ASN A O 1
ATOM 996 N N . SER A 1 136 ? 4.035 5.539 -6.961 1 92.62 136 SER A N 1
ATOM 997 C CA . SER A 1 136 ? 4 6.984 -7.145 1 92.62 136 SER A CA 1
ATOM 998 C C . SER A 1 136 ? 4.473 7.379 -8.539 1 92.62 136 SER A C 1
ATOM 1000 O O . SER A 1 136 ? 5.395 6.77 -9.086 1 92.62 136 SER A O 1
ATOM 1002 N N . THR A 1 137 ? 3.85 8.422 -9.039 1 90.81 137 THR A N 1
ATOM 1003 C CA . THR A 1 137 ? 4.246 8.922 -10.352 1 90.81 137 THR A CA 1
ATOM 1004 C C . THR A 1 137 ? 5.141 10.148 -10.219 1 90.81 137 THR A C 1
ATOM 1006 O O . THR A 1 137 ? 5.512 10.766 -11.219 1 90.81 137 THR A O 1
ATOM 1009 N N . GLY A 1 138 ? 5.469 10.562 -9.078 1 94.38 138 GLY A N 1
ATOM 1010 C CA . GLY A 1 138 ? 6.352 11.68 -8.781 1 94.38 138 GLY A CA 1
ATOM 1011 C C . GLY A 1 138 ? 6.449 11.992 -7.301 1 94.38 138 GLY A C 1
ATOM 1012 O O . GLY A 1 138 ? 5.691 11.445 -6.496 1 94.38 138 GLY A O 1
ATOM 1013 N N . PRO A 1 139 ? 7.398 12.852 -7.004 1 96.75 139 PRO A N 1
ATOM 1014 C CA . PRO A 1 139 ? 7.605 13.18 -5.594 1 96.75 139 PRO A CA 1
ATOM 1015 C C . PRO A 1 139 ? 6.418 13.914 -4.977 1 96.75 139 PRO A C 1
ATOM 1017 O O . PRO A 1 139 ? 5.965 14.922 -5.516 1 96.75 139 PRO A O 1
ATOM 1020 N N . HIS A 1 140 ? 5.891 13.352 -3.875 1 97.38 140 HIS A N 1
ATOM 1021 C CA . HIS A 1 140 ? 4.805 13.969 -3.125 1 97.38 140 HIS A CA 1
ATOM 1022 C C . HIS A 1 140 ? 4.637 13.32 -1.756 1 97.38 140 HIS A C 1
ATOM 1024 O O . HIS A 1 140 ? 5.27 12.297 -1.468 1 97.38 140 HIS A O 1
ATOM 1030 N N . ALA A 1 141 ? 3.875 13.961 -0.923 1 97.38 141 ALA A N 1
ATOM 1031 C CA . ALA A 1 141 ? 3.426 13.352 0.325 1 97.38 141 ALA A CA 1
ATOM 1032 C C . ALA A 1 141 ? 1.995 12.836 0.199 1 97.38 141 ALA A C 1
ATOM 1034 O O . ALA A 1 141 ? 1.127 13.523 -0.346 1 97.38 141 ALA A O 1
ATOM 1035 N N . HIS A 1 142 ? 1.781 11.672 0.544 1 97.75 142 HIS A N 1
ATOM 1036 C CA . HIS A 1 142 ? 0.468 11.047 0.693 1 97.75 142 HIS A CA 1
ATOM 1037 C C . HIS A 1 142 ? 0.032 11.031 2.154 1 97.75 142 HIS A C 1
ATOM 1039 O O . HIS A 1 142 ? 0.703 10.438 2.998 1 97.75 142 HIS A O 1
ATOM 1045 N N . LEU A 1 143 ? -1.055 11.742 2.486 1 97.62 143 LEU A N 1
ATOM 1046 C CA . LEU A 1 143 ? -1.598 11.812 3.838 1 97.62 143 LEU A CA 1
ATOM 1047 C C . LEU A 1 143 ? -2.973 11.156 3.906 1 97.62 143 LEU A C 1
ATOM 1049 O O . LEU A 1 143 ? -3.895 11.562 3.195 1 97.62 143 LEU A O 1
ATOM 1053 N N . GLN A 1 144 ? -3.111 10.203 4.793 1 96.62 144 GLN A N 1
ATOM 1054 C CA . GLN A 1 144 ? -4.344 9.422 4.809 1 96.62 144 GLN A CA 1
ATOM 1055 C C . GLN A 1 144 ? -4.766 9.094 6.234 1 96.62 144 GLN A C 1
ATOM 1057 O O . GLN A 1 144 ? -3.947 8.656 7.047 1 96.62 144 GLN A O 1
ATOM 1062 N N . GLN A 1 145 ? -5.973 9.375 6.531 1 94.38 145 GLN A N 1
ATOM 1063 C CA . GLN A 1 145 ? -6.633 8.82 7.711 1 94.38 145 GLN A CA 1
ATOM 1064 C C . GLN A 1 145 ? -7.508 7.625 7.34 1 94.38 145 GLN A C 1
ATOM 1066 O O . GLN A 1 145 ? -8.211 7.652 6.328 1 94.38 145 GLN A O 1
ATOM 1071 N N . ASP A 1 146 ? -7.426 6.641 8.094 1 92.06 146 ASP A N 1
ATOM 1072 C CA . ASP A 1 146 ? -8.195 5.445 7.758 1 92.06 146 ASP A CA 1
ATOM 1073 C C . ASP A 1 146 ? -8.578 4.672 9.016 1 92.06 146 ASP A C 1
ATOM 1075 O O . ASP A 1 146 ? -7.875 4.727 10.023 1 92.06 146 ASP A O 1
ATOM 1079 N N . LYS A 1 147 ? -9.711 4.031 8.906 1 88.94 147 LYS A N 1
ATOM 1080 C CA . LYS A 1 147 ? -10.148 3.035 9.883 1 88.94 147 LYS A CA 1
ATOM 1081 C C . LYS A 1 147 ? -10.852 1.866 9.203 1 88.94 147 LYS A C 1
ATOM 1083 O O . LYS A 1 147 ? -11.93 2.033 8.625 1 88.94 147 LYS A O 1
ATOM 1088 N N . LEU A 1 148 ? -10.188 0.722 9.219 1 88.31 148 LEU A N 1
ATOM 1089 C CA . LEU A 1 148 ? -10.75 -0.534 8.734 1 88.31 148 LEU A CA 1
ATOM 1090 C C . LEU A 1 148 ? -11.18 -0.41 7.273 1 88.31 148 LEU A C 1
ATOM 1092 O O . LEU A 1 148 ? -12.195 -0.973 6.867 1 88.31 148 LEU A O 1
ATOM 1096 N N . GLY A 1 149 ? -10.5 0.445 6.547 1 88.25 149 GLY A N 1
ATOM 1097 C CA . GLY A 1 149 ? -10.711 0.536 5.109 1 88.25 149 GLY A CA 1
ATOM 1098 C C . GLY A 1 149 ? -11.914 1.383 4.738 1 88.25 149 GLY A C 1
ATOM 1099 O O . GLY A 1 149 ? -12.453 1.247 3.639 1 88.25 149 GLY A O 1
ATOM 1100 N N . THR A 1 150 ? -12.336 2.193 5.672 1 88 150 THR A N 1
ATOM 1101 C CA . THR A 1 150 ? -13.477 3.055 5.383 1 88 150 THR A CA 1
ATOM 1102 C C . THR A 1 150 ? -13.086 4.168 4.418 1 88 150 THR A C 1
ATOM 1104 O O . THR A 1 150 ? -11.938 4.613 4.41 1 88 150 THR A O 1
ATOM 1107 N N . LYS A 1 151 ? -14 4.551 3.641 1 86.38 151 LYS A N 1
ATOM 1108 C CA . LYS A 1 151 ? -13.766 5.633 2.689 1 86.38 151 LYS A CA 1
ATOM 1109 C C . LYS A 1 151 ? -14.133 6.984 3.293 1 86.38 151 LYS A C 1
ATOM 1111 O O . LYS A 1 151 ? -14.781 7.809 2.643 1 86.38 151 LYS A O 1
ATOM 1116 N N . ASP A 1 152 ? -13.656 7.215 4.512 1 87.5 152 ASP A N 1
ATOM 1117 C CA . ASP A 1 152 ? -13.945 8.484 5.172 1 87.5 152 ASP A CA 1
ATOM 1118 C C . ASP A 1 152 ? -12.938 9.555 4.758 1 87.5 152 ASP A C 1
ATOM 1120 O O . ASP A 1 152 ? -11.742 9.414 5 1 87.5 152 ASP A O 1
ATOM 1124 N N . THR A 1 153 ? -13.461 10.625 4.148 1 92.69 153 THR A N 1
ATOM 1125 C CA . THR A 1 153 ? -12.609 11.703 3.668 1 92.69 153 THR A CA 1
ATOM 1126 C C . THR A 1 153 ? -13 13.031 4.312 1 92.69 153 THR A C 1
ATOM 1128 O O . THR A 1 153 ? -12.664 14.102 3.801 1 92.69 153 THR A O 1
ATOM 1131 N N . SER A 1 154 ? -13.68 12.977 5.445 1 93.5 154 SER A N 1
ATOM 1132 C CA . SER A 1 154 ? -14.273 14.172 6.047 1 93.5 154 SER A CA 1
ATOM 1133 C C . SER A 1 154 ? -13.203 15.055 6.691 1 93.5 154 SER A C 1
ATOM 1135 O O . SER A 1 154 ? -13.406 16.266 6.848 1 93.5 154 SER A O 1
ATOM 1137 N N . TRP A 1 155 ? -12.039 14.508 6.973 1 94.19 155 TRP A N 1
ATOM 1138 C CA . TRP A 1 155 ? -11.07 15.219 7.793 1 94.19 155 TRP A CA 1
ATOM 1139 C C . TRP A 1 155 ? -10.438 16.359 7.008 1 94.19 155 TRP A C 1
ATOM 1141 O O . TRP A 1 155 ? -9.844 17.281 7.594 1 94.19 155 TRP A O 1
ATOM 1151 N N . TYR A 1 156 ? -10.477 16.328 5.711 1 96.19 156 TYR A N 1
ATOM 1152 C CA . TYR A 1 156 ? -9.883 17.438 4.969 1 96.19 156 TYR A CA 1
ATOM 1153 C C . TYR A 1 156 ? -10.938 18.188 4.172 1 96.19 156 TYR A C 1
ATOM 1155 O O . TYR A 1 156 ? -10.617 19.078 3.385 1 96.19 156 TYR A O 1
ATOM 1163 N N . LYS A 1 157 ? -12.164 17.688 4.301 1 93.06 157 LYS A N 1
ATOM 1164 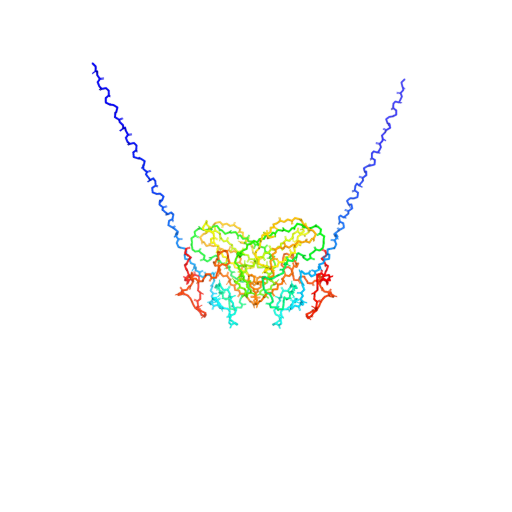C CA . LYS A 1 157 ? -13.25 18.375 3.592 1 93.06 157 LYS A CA 1
ATOM 1165 C C . LYS A 1 157 ? -13.367 19.828 4.023 1 93.06 157 LYS A C 1
ATOM 1167 O O . LYS A 1 157 ? -13.453 20.125 5.219 1 93.06 157 LYS A O 1
ATOM 1172 N N . GLY A 1 158 ? -13.367 20.703 3.049 1 94.5 158 GLY A N 1
ATOM 1173 C CA . GLY A 1 158 ? -13.562 22.125 3.336 1 94.5 158 GLY A CA 1
ATOM 1174 C C . GLY A 1 158 ? -12.273 22.844 3.676 1 94.5 158 GLY A C 1
ATOM 1175 O O . GLY A 1 158 ? -12.266 24.062 3.855 1 94.5 158 GLY A O 1
ATOM 1176 N N . TYR A 1 159 ? -11.18 22.188 3.756 1 96.69 159 TYR A N 1
ATOM 1177 C CA . TYR A 1 159 ? -9.922 22.828 4.129 1 96.69 159 TYR A CA 1
ATOM 1178 C C . TYR A 1 159 ? -9.062 23.094 2.9 1 96.69 159 TYR A C 1
ATOM 1180 O O . TYR A 1 159 ? -8.391 24.125 2.824 1 96.69 159 TYR A O 1
ATOM 1188 N N . VAL A 1 160 ? -9.062 22.156 1.986 1 97.31 160 VAL A N 1
ATOM 1189 C CA . VAL A 1 160 ? -8.227 22.312 0.8 1 97.31 160 VAL A CA 1
ATOM 1190 C C . VAL A 1 160 ? -8.969 21.766 -0.424 1 97.31 160 VAL A C 1
ATOM 1192 O O . VAL A 1 160 ? -9.938 21.031 -0.291 1 97.31 160 VAL A O 1
ATOM 1195 N N . SER A 1 161 ? -8.508 22.203 -1.605 1 97.12 161 SER A N 1
ATOM 1196 C CA . SER A 1 161 ? -8.914 21.719 -2.92 1 97.12 161 SER A CA 1
ATOM 1197 C C . SER A 1 161 ? -7.707 21.438 -3.809 1 97.12 161 SER A C 1
ATOM 1199 O O . SER A 1 161 ? -6.594 21.875 -3.5 1 97.12 161 SER A O 1
ATOM 1201 N N . VAL A 1 162 ? -7.965 20.625 -4.797 1 97.12 162 VAL A N 1
ATOM 1202 C CA . VAL A 1 162 ? -6.867 20.422 -5.738 1 97.12 162 VAL A CA 1
ATOM 1203 C C . VAL A 1 162 ? -6.375 21.766 -6.262 1 97.12 162 VAL A C 1
ATOM 1205 O O . VAL A 1 162 ? -7.18 22.625 -6.629 1 97.12 162 VAL A O 1
ATOM 1208 N N . GLY A 1 163 ? -5.078 21.922 -6.227 1 97.25 163 GLY A N 1
ATOM 1209 C CA . GLY A 1 163 ? -4.492 23.188 -6.656 1 97.25 163 GLY A CA 1
ATOM 1210 C C . GLY A 1 163 ? -4.164 24.109 -5.504 1 97.25 163 GLY A C 1
ATOM 1211 O O . GLY A 1 163 ? -3.424 25.078 -5.672 1 97.25 163 GLY A O 1
ATOM 1212 N N . THR A 1 164 ? -4.727 23.891 -4.328 1 97.75 164 THR A N 1
ATOM 1213 C CA . THR A 1 164 ? -4.43 24.719 -3.162 1 97.75 164 THR A CA 1
ATOM 1214 C C . THR A 1 164 ? -2.93 24.75 -2.891 1 97.75 164 THR A C 1
ATOM 1216 O O . THR A 1 164 ? -2.281 23.703 -2.816 1 97.75 164 THR A O 1
ATOM 1219 N N . ALA A 1 165 ? -2.379 25.953 -2.779 1 97.75 165 ALA A N 1
ATOM 1220 C CA . ALA A 1 165 ? -0.984 26.094 -2.367 1 97.75 165 ALA A CA 1
ATOM 1221 C C . ALA A 1 165 ? -0.797 25.672 -0.914 1 97.75 165 ALA A C 1
ATOM 1223 O O . ALA A 1 165 ? -1.632 25.969 -0.058 1 97.75 165 ALA A O 1
ATOM 1224 N N . VAL A 1 166 ? 0.308 25.031 -0.686 1 97.25 166 VAL A N 1
ATOM 1225 C CA . VAL A 1 166 ? 0.569 24.5 0.65 1 97.25 166 VAL A CA 1
ATOM 1226 C C . VAL A 1 166 ? 1.932 24.984 1.14 1 97.25 166 VAL A C 1
ATOM 1228 O O . VAL A 1 166 ? 2.924 24.906 0.41 1 97.25 166 VAL A O 1
ATOM 1231 N N . THR A 1 167 ? 1.974 25.547 2.314 1 95.69 167 THR A N 1
ATOM 1232 C CA . THR A 1 167 ? 3.172 25.75 3.123 1 95.69 167 THR A CA 1
ATOM 1233 C C . THR A 1 167 ? 3.113 24.906 4.391 1 95.69 167 THR A C 1
ATOM 1235 O O . THR A 1 167 ? 2.107 24.234 4.656 1 95.69 167 THR A O 1
ATOM 1238 N N . ARG A 1 168 ? 4.105 24.906 5.172 1 93.88 168 ARG A N 1
ATOM 1239 C CA . ARG A 1 168 ? 4.113 24.141 6.41 1 93.88 168 ARG A CA 1
ATOM 1240 C C . ARG A 1 168 ? 3.121 24.703 7.418 1 93.88 168 ARG A C 1
ATOM 1242 O O . ARG A 1 168 ? 2.76 24.047 8.391 1 93.88 168 ARG A O 1
ATOM 1249 N N . ALA A 1 169 ? 2.688 25.875 7.199 1 94.69 169 ALA A N 1
ATOM 1250 C CA . ALA A 1 169 ? 1.734 26.531 8.094 1 94.69 169 ALA A CA 1
ATOM 1251 C C . ALA A 1 169 ? 0.298 26.266 7.652 1 94.69 169 ALA A C 1
ATOM 1253 O O . ALA A 1 169 ? -0.645 26.5 8.414 1 94.69 169 ALA A O 1
ATOM 1254 N N . LYS A 1 170 ? 0.115 25.844 6.422 1 96.62 170 LYS A N 1
ATOM 1255 C CA . LYS A 1 170 ? -1.223 25.656 5.871 1 96.62 170 LYS A CA 1
ATOM 1256 C C . LYS A 1 170 ? -1.938 24.484 6.547 1 96.62 170 LYS A C 1
ATOM 1258 O O . LYS A 1 170 ? -1.391 23.391 6.645 1 96.62 170 LYS A O 1
ATOM 1263 N N . THR A 1 171 ? -3.141 24.75 7.008 1 97.56 171 THR A N 1
ATOM 1264 C CA . THR A 1 171 ? -3.971 23.656 7.523 1 97.56 171 THR A CA 1
ATOM 1265 C C . THR A 1 171 ? -4.543 22.828 6.383 1 97.56 171 THR A C 1
ATOM 1267 O O . THR A 1 171 ? -5.207 23.359 5.492 1 97.56 171 THR A O 1
ATOM 1270 N N . ILE A 1 172 ? -4.324 21.609 6.457 1 97.88 172 ILE A N 1
ATOM 1271 C CA . ILE A 1 172 ? -4.789 20.656 5.445 1 97.88 172 ILE A CA 1
ATOM 1272 C C . ILE A 1 172 ? -6.117 20.047 5.887 1 97.88 172 ILE A C 1
ATOM 1274 O O . ILE A 1 172 ? -6.961 19.719 5.051 1 97.88 172 ILE A O 1
ATOM 1278 N N . GLY A 1 173 ? -6.27 19.859 7.195 1 97 173 GLY A N 1
ATOM 1279 C CA . GLY A 1 173 ? -7.484 19.297 7.758 1 97 173 GLY A CA 1
ATOM 1280 C C . GLY A 1 173 ? -7.402 19.078 9.258 1 97 173 GLY A C 1
ATOM 1281 O O . GLY A 1 173 ? -6.449 19.516 9.898 1 97 173 GLY A O 1
ATOM 1282 N N . VAL A 1 174 ? -8.492 18.453 9.766 1 95.25 174 VAL A N 1
ATOM 1283 C CA . VAL A 1 174 ? -8.586 18.141 11.188 1 95.25 174 VAL A CA 1
ATOM 1284 C C . VAL A 1 174 ? -9.047 16.688 11.375 1 95.25 174 VAL A C 1
ATOM 1286 O O . VAL A 1 174 ? -10.055 16.281 10.797 1 95.25 174 VAL A O 1
ATOM 1289 N N . LEU A 1 175 ? -8.242 16.047 12.195 1 90.75 175 LEU A N 1
ATOM 1290 C CA . LEU A 1 175 ? -8.57 14.656 12.461 1 90.75 175 LEU A CA 1
ATOM 1291 C C . LEU A 1 175 ? -9.602 14.547 13.586 1 90.75 175 LEU A C 1
ATOM 1293 O O . LEU A 1 175 ? -9.523 15.273 14.578 1 90.75 175 LEU A O 1
ATOM 1297 N N . ASP A 1 176 ? -10.648 13.836 13.398 1 72.62 176 ASP A N 1
ATOM 1298 C CA . ASP A 1 176 ? -11.742 13.711 14.352 1 72.62 176 ASP A CA 1
ATOM 1299 C C . ASP A 1 176 ? -11.391 12.742 15.477 1 72.62 176 ASP A C 1
ATOM 1301 O O . ASP A 1 176 ? -10.539 11.859 15.297 1 72.62 176 ASP A O 1
ATOM 1305 N N . MET B 1 1 ? 61.25 -47.5 31.547 1 32.5 1 MET B N 1
ATOM 1306 C CA . MET B 1 1 ? 60.781 -46.188 31.094 1 32.5 1 MET B CA 1
ATOM 1307 C C . MET B 1 1 ? 59.812 -46.344 29.938 1 32.5 1 MET B C 1
ATOM 1309 O O . MET B 1 1 ? 60.219 -46.594 28.797 1 32.5 1 MET B O 1
ATOM 1313 N N . ARG B 1 2 ? 58.531 -46.906 30.219 1 39.69 2 ARG B N 1
ATOM 1314 C CA . ARG B 1 2 ? 57.406 -47.219 29.344 1 39.69 2 ARG B CA 1
ATOM 1315 C C . ARG B 1 2 ? 56.875 -45.969 28.641 1 39.69 2 ARG B C 1
ATOM 1317 O O . ARG B 1 2 ? 56.562 -44.969 29.281 1 39.69 2 ARG B O 1
ATOM 1324 N N . SER B 1 3 ? 57.312 -45.719 27.391 1 37.94 3 SER B N 1
ATOM 1325 C CA . SER B 1 3 ? 56.906 -44.688 26.469 1 37.94 3 SER B CA 1
ATOM 1326 C C . SER B 1 3 ? 55.406 -44.719 26.188 1 37.94 3 SER B C 1
ATOM 1328 O O . SER B 1 3 ? 54.875 -45.75 25.734 1 37.94 3 SER B O 1
ATOM 1330 N N . SER B 1 4 ? 54.562 -44.125 27.078 1 40.16 4 SER B N 1
ATOM 1331 C CA . SER B 1 4 ? 53.125 -43.938 26.891 1 40.16 4 SER B CA 1
ATOM 1332 C C . SER B 1 4 ? 52.812 -43.219 25.594 1 40.16 4 SER B C 1
ATOM 1334 O O . SER B 1 4 ? 53.281 -42.094 25.391 1 40.16 4 SER B O 1
ATOM 1336 N N . THR B 1 5 ? 52.719 -43.906 24.484 1 38.81 5 THR B N 1
ATOM 1337 C CA . THR B 1 5 ? 52.281 -43.375 23.203 1 38.81 5 THR B CA 1
ATOM 1338 C C . THR B 1 5 ? 50.875 -42.812 23.312 1 38.81 5 THR B C 1
ATOM 1340 O O . THR B 1 5 ? 49.938 -43.5 23.719 1 38.81 5 THR B O 1
ATOM 1343 N N . TRP B 1 6 ? 50.688 -41.531 23.672 1 41 6 TRP B N 1
ATOM 1344 C CA . TRP B 1 6 ? 49.469 -40.75 23.609 1 41 6 TRP B CA 1
ATOM 1345 C C . TRP B 1 6 ? 48.812 -40.875 22.219 1 41 6 TRP B C 1
ATOM 1347 O O . TRP B 1 6 ? 49.406 -40.5 21.219 1 41 6 TRP B O 1
ATOM 1357 N N . LYS B 1 7 ? 47.906 -41.938 21.969 1 41.97 7 LYS B N 1
ATOM 1358 C CA . LYS B 1 7 ? 47.062 -41.969 20.797 1 41.97 7 LYS B CA 1
ATOM 1359 C C . LYS B 1 7 ? 46.188 -40.688 20.703 1 41.97 7 LYS B C 1
ATOM 1361 O O . LYS B 1 7 ? 45.406 -40.406 21.625 1 41.97 7 LYS B O 1
ATOM 1366 N N . ASN B 1 8 ? 46.688 -39.594 20.047 1 40.75 8 ASN B N 1
ATOM 1367 C CA . ASN B 1 8 ? 45.875 -38.438 19.656 1 40.75 8 ASN B CA 1
ATOM 1368 C C . ASN B 1 8 ? 44.688 -38.875 18.828 1 40.75 8 ASN B C 1
ATOM 1370 O O . ASN B 1 8 ? 44.812 -39.438 17.766 1 40.75 8 ASN B O 1
ATOM 1374 N N . SER B 1 9 ? 43.625 -39.312 19.5 1 39.91 9 SER B N 1
ATOM 1375 C CA . SER B 1 9 ? 42.375 -39.469 18.766 1 39.91 9 SER B CA 1
ATOM 1376 C C . SER B 1 9 ? 42.031 -38.188 17.969 1 39.91 9 SER B C 1
ATOM 1378 O O . SER B 1 9 ? 41.844 -37.125 18.562 1 39.91 9 SER B O 1
ATOM 1380 N N . LEU B 1 10 ? 42.469 -38.031 16.766 1 40.28 10 LEU B N 1
ATOM 1381 C CA . LEU B 1 10 ? 41.969 -37.031 15.859 1 40.28 10 LEU B CA 1
ATOM 1382 C C . LEU B 1 10 ? 40.469 -37.125 15.727 1 40.28 10 LEU B C 1
ATOM 1384 O O . LEU B 1 10 ? 39.938 -38.125 15.25 1 40.28 10 LEU B O 1
ATOM 1388 N N . ALA B 1 11 ? 39.719 -36.469 16.625 1 45.38 11 ALA B N 1
ATOM 1389 C CA . ALA B 1 11 ? 38.312 -36.281 16.375 1 45.38 11 ALA B CA 1
ATOM 1390 C C . ALA B 1 11 ? 38.062 -35.688 14.992 1 45.38 11 ALA B C 1
ATOM 1392 O O . ALA B 1 11 ? 38.594 -34.594 14.68 1 45.38 11 ALA B O 1
ATOM 1393 N N . ALA B 1 12 ? 37.875 -36.5 14.008 1 39.19 12 ALA B N 1
ATOM 1394 C CA . ALA B 1 12 ? 37.344 -35.906 12.766 1 39.19 12 ALA B CA 1
ATOM 1395 C C . ALA B 1 12 ? 36.219 -34.938 13.047 1 39.19 12 ALA B C 1
ATOM 1397 O O . ALA B 1 12 ? 35.219 -35.312 13.664 1 39.19 12 ALA B O 1
ATOM 1398 N N . LEU B 1 13 ? 36.5 -33.719 13.305 1 41.16 13 LEU B N 1
ATOM 1399 C CA . LEU B 1 13 ? 35.406 -32.75 13.203 1 41.16 13 LEU B CA 1
ATOM 1400 C C . LEU B 1 13 ? 34.562 -33 11.969 1 41.16 13 LEU B C 1
ATOM 1402 O O . LEU B 1 13 ? 35.031 -32.844 10.836 1 41.16 13 LEU B O 1
ATOM 1406 N N . ALA B 1 14 ? 33.688 -33.969 12.047 1 39.94 14 ALA B N 1
ATOM 1407 C CA . ALA B 1 14 ? 32.688 -34 10.977 1 39.94 14 ALA B CA 1
ATOM 1408 C C . ALA B 1 14 ? 32.188 -32.562 10.664 1 39.94 14 ALA B C 1
ATOM 1410 O O . ALA B 1 14 ? 31.625 -31.906 11.531 1 39.94 14 ALA B O 1
ATOM 1411 N N . ALA B 1 15 ? 32.844 -31.906 9.766 1 39.72 15 ALA B N 1
ATOM 1412 C CA . ALA B 1 15 ? 32.188 -30.734 9.18 1 39.72 15 ALA B CA 1
ATOM 1413 C C . ALA B 1 15 ? 30.719 -31.016 8.875 1 39.72 15 ALA B C 1
ATOM 1415 O O . ALA B 1 15 ? 30.406 -31.875 8.047 1 39.72 15 ALA B O 1
ATOM 1416 N N . LEU B 1 16 ? 29.906 -30.969 9.852 1 41.22 16 LEU B N 1
ATOM 1417 C CA . LEU B 1 16 ? 28.516 -30.828 9.438 1 41.22 16 LEU B CA 1
ATOM 1418 C C . LEU B 1 16 ? 28.406 -29.953 8.188 1 41.22 16 LEU B C 1
ATOM 1420 O O . LEU B 1 16 ? 28.734 -28.766 8.227 1 41.22 16 LEU B O 1
ATOM 1424 N N . ALA B 1 17 ? 28.656 -30.547 7.059 1 40.88 17 ALA B N 1
ATOM 1425 C CA . ALA B 1 17 ? 28.312 -29.812 5.844 1 40.88 17 ALA B CA 1
ATOM 1426 C C . ALA B 1 17 ? 27.016 -29.031 6.039 1 40.88 17 ALA B C 1
ATOM 1428 O O . ALA B 1 17 ? 25.969 -29.609 6.332 1 40.88 17 ALA B O 1
ATOM 1429 N N . LEU B 1 18 ? 27.078 -27.859 6.59 1 40.25 18 LEU B N 1
ATOM 1430 C CA . LEU B 1 18 ? 25.938 -26.984 6.312 1 40.25 18 LEU B CA 1
ATOM 1431 C C . LEU B 1 18 ? 25.359 -27.281 4.934 1 40.25 18 LEU B C 1
ATOM 1433 O O . LEU B 1 18 ? 26 -26.984 3.916 1 40.25 18 LEU B O 1
ATOM 1437 N N . ILE B 1 19 ? 24.828 -28.469 4.738 1 40 19 ILE B N 1
ATOM 1438 C CA . ILE B 1 19 ? 24.016 -28.516 3.521 1 40 19 ILE B CA 1
ATOM 1439 C C . ILE B 1 19 ? 23.422 -27.141 3.248 1 40 19 ILE B C 1
ATOM 1441 O O . ILE B 1 19 ? 22.75 -26.562 4.109 1 40 19 ILE B O 1
ATOM 1445 N N . PRO B 1 20 ? 24.094 -26.391 2.469 1 40.34 20 PRO B N 1
ATOM 1446 C CA . PRO B 1 20 ? 23.375 -25.156 2.141 1 40.34 20 PRO B CA 1
ATOM 1447 C C . PRO B 1 20 ? 21.859 -25.344 2.08 1 40.34 20 PRO B C 1
ATOM 1449 O O . PRO B 1 20 ? 21.375 -26.344 1.539 1 40.34 20 PRO B O 1
ATOM 1452 N N . ALA B 1 21 ? 21.141 -25.078 3.062 1 43.16 21 ALA B N 1
ATOM 1453 C CA . ALA B 1 21 ? 19.688 -25.078 2.854 1 43.16 21 ALA B CA 1
ATOM 1454 C C . ALA B 1 21 ? 19.344 -24.766 1.4 1 43.16 21 ALA B C 1
ATOM 1456 O O . ALA B 1 21 ? 19.797 -23.75 0.856 1 43.16 21 ALA B O 1
ATOM 1457 N N . SER B 1 22 ? 19.406 -25.656 0.467 1 43.44 22 SER B N 1
ATOM 1458 C CA . SER B 1 22 ? 18.906 -25.453 -0.888 1 43.44 22 SER B CA 1
ATOM 1459 C C . SER B 1 22 ? 17.844 -24.359 -0.917 1 43.44 22 SER B C 1
ATOM 1461 O O . SER B 1 22 ? 16.875 -24.406 -0.155 1 43.44 22 SER B O 1
ATOM 1463 N N . VAL B 1 23 ? 18.203 -23.125 -1.032 1 50.44 23 VAL B N 1
ATOM 1464 C CA . VAL B 1 23 ? 17.188 -22.125 -1.337 1 50.44 23 VAL B CA 1
ATOM 1465 C C . VAL B 1 23 ? 16.125 -22.703 -2.262 1 50.44 23 VAL B C 1
ATOM 1467 O O . VAL B 1 23 ? 16.422 -23.062 -3.406 1 50.44 23 VAL B O 1
ATOM 1470 N N . THR B 1 24 ? 15.422 -23.766 -1.828 1 57.91 24 THR B N 1
ATOM 1471 C CA . THR B 1 24 ? 14.414 -24.422 -2.648 1 57.91 24 THR B CA 1
ATOM 1472 C C . THR B 1 24 ? 13.508 -23.406 -3.324 1 57.91 24 THR B C 1
ATOM 1474 O O . THR B 1 24 ? 12.898 -22.562 -2.652 1 57.91 24 THR B O 1
ATOM 1477 N N . ALA B 1 25 ? 13.742 -23.109 -4.633 1 74.06 25 ALA B N 1
ATOM 1478 C CA . ALA B 1 25 ? 12.883 -22.328 -5.52 1 74.06 25 ALA B CA 1
ATOM 1479 C C . ALA B 1 25 ? 11.422 -22.75 -5.367 1 74.06 25 ALA B C 1
ATOM 1481 O O . ALA B 1 25 ? 11.117 -23.938 -5.23 1 74.06 25 ALA B O 1
ATOM 1482 N N . HIS B 1 26 ? 10.633 -21.812 -5.016 1 89.12 26 HIS B N 1
ATOM 1483 C CA . HIS B 1 26 ? 9.211 -22.078 -4.91 1 89.12 26 HIS B CA 1
ATOM 1484 C C . HIS B 1 26 ? 8.477 -21.672 -6.184 1 89.12 26 HIS B C 1
ATOM 1486 O O . HIS B 1 26 ? 8.656 -20.562 -6.676 1 89.12 26 HIS B O 1
ATOM 1492 N N . THR B 1 27 ? 7.777 -22.625 -6.684 1 95 27 THR B N 1
ATOM 1493 C CA . THR B 1 27 ? 6.918 -22.328 -7.824 1 95 27 THR B CA 1
ATOM 1494 C C . THR B 1 27 ? 5.684 -21.547 -7.387 1 95 27 THR B C 1
ATOM 1496 O O . THR B 1 27 ? 5.129 -21.812 -6.312 1 95 27 THR B O 1
ATOM 1499 N N . VAL B 1 28 ? 5.309 -20.609 -8.188 1 97.12 28 VAL B N 1
ATOM 1500 C CA . VAL B 1 28 ? 4.062 -19.875 -7.977 1 97.12 28 VAL B CA 1
ATOM 1501 C C . VAL B 1 28 ? 3.043 -20.266 -9.039 1 97.12 28 VAL B C 1
ATOM 1503 O O . VAL B 1 28 ? 3.344 -20.234 -10.242 1 97.12 28 VAL B O 1
ATOM 1506 N N . LYS B 1 29 ? 1.853 -20.609 -8.57 1 97 29 LYS B N 1
ATOM 1507 C CA . LYS B 1 29 ? 0.776 -20.984 -9.484 1 97 29 LYS B CA 1
ATOM 1508 C C . LYS B 1 29 ? -0.395 -20.016 -9.383 1 97 29 LYS B C 1
ATOM 1510 O O . LYS B 1 29 ? -0.432 -19.156 -8.492 1 97 29 LYS B O 1
ATOM 1515 N N . GLY B 1 30 ? -1.292 -20.188 -10.312 1 96.75 30 GLY B N 1
ATOM 1516 C CA . GLY B 1 30 ? -2.463 -19.328 -10.32 1 96.75 30 GLY B CA 1
ATOM 1517 C C . GLY B 1 30 ? -3.311 -19.453 -9.07 1 96.75 30 GLY B C 1
ATOM 1518 O O . GLY B 1 30 ? -3.486 -20.562 -8.547 1 96.75 30 GLY B O 1
ATOM 1519 N N . THR B 1 31 ? -3.826 -18.312 -8.695 1 95.94 31 THR B N 1
ATOM 1520 C CA . THR B 1 31 ? -4.633 -18.297 -7.48 1 95.94 31 THR B CA 1
ATOM 1521 C C . THR B 1 31 ? -6.094 -18.609 -7.797 1 95.94 31 THR B C 1
ATOM 1523 O O . THR B 1 31 ? -6.848 -19.016 -6.914 1 95.94 31 THR B O 1
ATOM 1526 N N . HIS B 1 32 ? -6.527 -18.344 -8.992 1 95.12 32 HIS B N 1
ATOM 1527 C CA . HIS B 1 32 ? -7.867 -18.547 -9.539 1 95.12 32 HIS B CA 1
ATOM 1528 C C . HIS B 1 32 ? -7.855 -18.531 -11.062 1 95.12 32 HIS B C 1
ATOM 1530 O O . HIS B 1 32 ? -6.832 -18.203 -11.672 1 95.12 32 HIS B O 1
ATOM 1536 N N . THR B 1 33 ? -8.977 -18.938 -11.562 1 95 33 THR B N 1
ATOM 1537 C CA . THR B 1 33 ? -9.094 -18.906 -13.016 1 95 33 THR B CA 1
ATOM 1538 C C . THR B 1 33 ? -9.281 -17.469 -13.508 1 95 33 THR B C 1
ATOM 1540 O O . THR B 1 33 ? -10.07 -16.719 -12.945 1 95 33 THR B O 1
ATOM 1543 N N . GLY B 1 34 ? -8.547 -17.109 -14.562 1 96.81 34 GLY B N 1
ATOM 1544 C CA . GLY B 1 34 ? -8.602 -15.781 -15.141 1 96.81 34 GLY B CA 1
ATOM 1545 C C . GLY B 1 34 ? -7.523 -15.531 -16.172 1 96.81 34 GLY B C 1
ATOM 1546 O O . GLY B 1 34 ? -7.246 -16.406 -17 1 96.81 34 GLY B O 1
ATOM 1547 N N . SER B 1 35 ? -6.996 -14.281 -16.125 1 97.94 35 SER B N 1
ATOM 1548 C CA . SER B 1 35 ? -5.934 -13.922 -17.062 1 97.94 35 SER B CA 1
ATOM 1549 C C . SER B 1 35 ? -4.98 -12.898 -16.453 1 97.94 35 SER B C 1
ATOM 1551 O O . SER B 1 35 ? -5.379 -12.117 -15.586 1 97.94 35 SER B O 1
ATOM 1553 N N . VAL B 1 36 ? -3.76 -12.93 -16.906 1 98.38 36 VAL B N 1
ATOM 1554 C CA . VAL B 1 36 ? -2.795 -11.914 -16.484 1 98.38 36 VAL B CA 1
ATOM 1555 C C . VAL B 1 36 ? -3.168 -10.562 -17.094 1 98.38 36 VAL B C 1
ATOM 1557 O O . VAL B 1 36 ? -3.305 -10.438 -18.312 1 98.38 36 VAL B O 1
ATOM 1560 N N . THR B 1 37 ? -3.32 -9.547 -16.234 1 97.75 37 THR B N 1
ATOM 1561 C CA . THR B 1 37 ? -3.77 -8.25 -16.719 1 97.75 37 THR B CA 1
ATOM 1562 C C . THR B 1 37 ? -2.658 -7.207 -16.594 1 97.75 37 THR B C 1
ATOM 1564 O O . THR B 1 37 ? -2.721 -6.148 -17.219 1 97.75 37 THR B O 1
ATOM 1567 N N . ALA B 1 38 ? -1.635 -7.449 -15.789 1 96.88 38 ALA B N 1
ATOM 1568 C CA . ALA B 1 38 ? -0.486 -6.559 -15.641 1 96.88 38 ALA B CA 1
ATOM 1569 C C . ALA B 1 38 ? 0.729 -7.312 -15.109 1 96.88 38 ALA B C 1
ATOM 1571 O O . ALA B 1 38 ? 0.583 -8.305 -14.391 1 96.88 38 ALA B O 1
ATOM 1572 N N . LEU B 1 39 ? 1.893 -6.824 -15.469 1 96.81 39 LEU B N 1
ATOM 1573 C CA . LEU B 1 39 ? 3.16 -7.398 -15.031 1 96.81 39 LEU B CA 1
ATOM 1574 C C . LEU B 1 39 ? 4.113 -6.312 -14.555 1 96.81 39 LEU B C 1
ATOM 1576 O O . LEU B 1 39 ? 3.801 -5.582 -13.609 1 96.81 39 LEU B O 1
ATOM 1580 N N . THR B 1 40 ? 5.23 -6.203 -15.242 1 94.88 40 THR B N 1
ATOM 1581 C CA . THR B 1 40 ? 6.266 -5.277 -14.797 1 94.88 40 THR B CA 1
ATOM 1582 C C . THR B 1 40 ? 5.762 -3.838 -14.844 1 94.88 40 THR B C 1
ATOM 1584 O O . THR B 1 40 ? 6.039 -3.045 -13.945 1 94.88 40 THR B O 1
ATOM 1587 N N . ASN B 1 41 ? 5.02 -3.494 -15.875 1 92.56 41 ASN B N 1
ATOM 1588 C CA . ASN B 1 41 ? 4.449 -2.158 -16.016 1 92.56 41 ASN B CA 1
ATOM 1589 C C . ASN B 1 41 ? 2.943 -2.213 -16.25 1 92.56 41 ASN B C 1
ATOM 1591 O O . ASN B 1 41 ? 2.432 -3.178 -16.828 1 92.56 41 ASN B O 1
ATOM 1595 N N . TYR B 1 42 ? 2.299 -1.131 -15.75 1 90.62 42 TYR B N 1
ATOM 1596 C CA . TYR B 1 42 ? 0.929 -0.906 -16.203 1 90.62 42 TYR B CA 1
ATOM 1597 C C . TYR B 1 42 ? 0.894 -0.482 -17.656 1 90.62 42 TYR B C 1
ATOM 1599 O O . TYR B 1 42 ? 1.938 -0.219 -18.266 1 90.62 42 TYR B O 1
ATOM 1607 N N . SER B 1 43 ? -0.352 -0.482 -18.188 1 85.94 43 SER B N 1
ATOM 1608 C CA . SER B 1 43 ? -0.496 -0.049 -19.578 1 85.94 43 SER B CA 1
ATOM 1609 C C . SER B 1 43 ? -0.06 1.402 -19.75 1 85.94 43 SER B C 1
ATOM 1611 O O . SER B 1 43 ? 0.343 1.808 -20.844 1 85.94 43 SER B O 1
ATOM 1613 N N . SER B 1 44 ? -0.086 2.16 -18.719 1 83.12 44 SER B N 1
ATOM 1614 C CA . SER B 1 44 ? 0.313 3.564 -18.734 1 83.12 44 SER B CA 1
ATOM 1615 C C . SER B 1 44 ? 1.827 3.707 -18.859 1 83.12 44 SER B C 1
ATOM 1617 O O . SER B 1 44 ? 2.332 4.801 -19.125 1 83.12 44 SER B O 1
ATOM 1619 N N . GLY B 1 45 ? 2.547 2.621 -18.578 1 87.19 45 GLY B N 1
ATOM 1620 C CA . GLY B 1 45 ? 4 2.68 -18.562 1 87.19 45 GLY B CA 1
ATOM 1621 C C . GLY B 1 45 ? 4.57 2.791 -17.156 1 87.19 45 GLY B C 1
ATOM 1622 O O . GLY B 1 45 ? 5.773 2.609 -16.953 1 87.19 45 GLY B O 1
ATOM 1623 N N . THR B 1 46 ? 3.715 3.133 -16.219 1 86.38 46 THR B N 1
ATOM 1624 C CA . THR B 1 46 ? 4.16 3.248 -14.836 1 86.38 46 THR B CA 1
ATOM 1625 C C . THR B 1 46 ? 4.598 1.892 -14.289 1 86.38 46 THR B C 1
ATOM 1627 O O . THR B 1 46 ? 3.98 0.868 -14.594 1 86.38 46 THR B O 1
ATOM 1630 N N . PHE B 1 47 ? 5.598 1.938 -13.414 1 90.69 47 PHE B N 1
ATOM 1631 C CA . PHE B 1 47 ? 6.121 0.693 -12.867 1 90.69 47 PHE B CA 1
ATOM 1632 C C . PHE B 1 47 ? 5.129 0.064 -11.898 1 90.69 47 PHE B C 1
ATOM 1634 O O . PHE B 1 47 ? 4.668 0.718 -10.961 1 90.69 47 PHE B O 1
ATOM 1641 N N . HIS B 1 48 ? 4.723 -1.195 -12.086 1 92.5 48 HIS B N 1
ATOM 1642 C CA . HIS B 1 48 ? 3.855 -2.012 -11.242 1 92.5 48 HIS B CA 1
ATOM 1643 C C . HIS B 1 48 ? 4.668 -2.988 -10.398 1 92.5 48 HIS B C 1
ATOM 1645 O O . HIS B 1 48 ? 4.617 -2.941 -9.164 1 92.5 48 HIS B O 1
ATOM 1651 N N . GLY B 1 49 ? 5.562 -3.818 -11.109 1 93.38 49 GLY B N 1
ATOM 1652 C CA . GLY B 1 49 ? 6.516 -4.711 -10.469 1 93.38 49 GLY B CA 1
ATOM 1653 C C . GLY B 1 49 ? 5.867 -5.926 -9.836 1 93.38 49 GLY B C 1
ATOM 1654 O O . GLY B 1 49 ? 6.375 -6.469 -8.852 1 93.38 49 GLY B O 1
ATOM 1655 N N . ALA B 1 50 ? 4.73 -6.406 -10.352 1 96.88 50 ALA B N 1
ATOM 1656 C CA . ALA B 1 50 ? 3.959 -7.527 -9.82 1 96.88 50 ALA B CA 1
ATOM 1657 C C . ALA B 1 50 ? 3.158 -8.211 -10.93 1 96.88 50 ALA B C 1
ATOM 1659 O O . ALA B 1 50 ? 3.164 -7.766 -12.078 1 96.88 50 ALA B O 1
ATOM 1660 N N . VAL B 1 51 ? 2.584 -9.297 -10.641 1 97.62 51 VAL B N 1
ATOM 1661 C CA . VAL B 1 51 ? 1.65 -9.953 -11.555 1 97.62 51 VAL B CA 1
ATOM 1662 C C . VAL B 1 51 ? 0.219 -9.75 -11.062 1 97.62 51 VAL B C 1
ATOM 1664 O O . VAL B 1 51 ? -0.107 -10.078 -9.922 1 97.62 51 VAL B O 1
ATOM 1667 N N . ASP B 1 52 ? -0.565 -9.219 -11.945 1 97.94 52 ASP B N 1
ATOM 1668 C CA . ASP B 1 52 ? -1.997 -9.141 -11.672 1 97.94 52 ASP B CA 1
ATOM 1669 C C . ASP B 1 52 ? -2.764 -10.203 -12.453 1 97.94 52 ASP B C 1
ATOM 1671 O O . ASP B 1 52 ? -2.639 -10.289 -13.68 1 97.94 52 ASP B O 1
ATOM 1675 N N . ILE B 1 53 ? -3.523 -10.977 -11.742 1 97.94 53 ILE B N 1
ATOM 1676 C CA . ILE B 1 53 ? -4.406 -11.953 -12.367 1 97.94 53 ILE B CA 1
ATOM 1677 C C . ILE B 1 53 ? -5.859 -11.508 -12.219 1 97.94 53 ILE B C 1
ATOM 1679 O O . ILE B 1 53 ? -6.426 -11.562 -11.125 1 97.94 53 ILE B O 1
ATOM 1683 N N . GLY B 1 54 ? -6.426 -11.117 -13.289 1 97.38 54 GLY B N 1
ATOM 1684 C CA . GLY B 1 54 ? -7.801 -10.648 -13.305 1 97.38 54 GLY B CA 1
ATOM 1685 C C . GLY B 1 54 ? -8.812 -11.773 -13.18 1 97.38 54 GL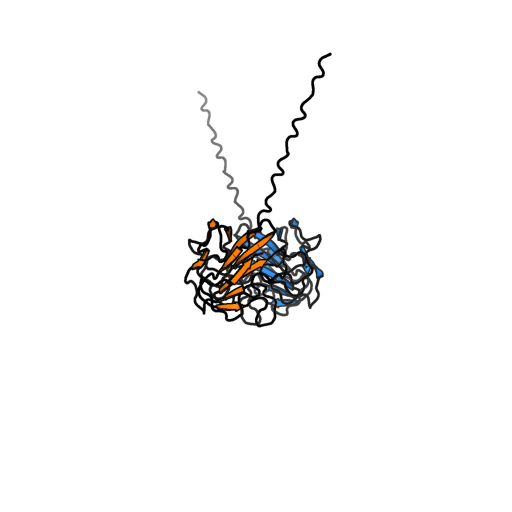Y B C 1
ATOM 1686 O O . GLY B 1 54 ? -8.562 -12.898 -13.617 1 97.38 54 GLY B O 1
ATOM 1687 N N . ALA B 1 55 ? -9.992 -11.391 -12.664 1 95.69 55 ALA B N 1
ATOM 1688 C CA . ALA B 1 55 ? -11.039 -12.383 -12.438 1 95.69 55 ALA B CA 1
ATOM 1689 C C . ALA B 1 55 ? -12.203 -12.195 -13.406 1 95.69 55 ALA B C 1
ATOM 1691 O O . ALA B 1 55 ? -13.297 -12.711 -13.188 1 95.69 55 ALA B O 1
ATOM 1692 N N . GLY B 1 56 ? -11.992 -11.359 -14.414 1 92.19 56 GLY B N 1
ATOM 1693 C CA . GLY B 1 56 ? -13.023 -11.133 -15.414 1 92.19 56 GLY B CA 1
ATOM 1694 C C . GLY B 1 56 ? -14.242 -10.414 -14.867 1 92.19 56 GLY B C 1
ATOM 1695 O O . GLY B 1 56 ? -15.375 -10.742 -15.219 1 92.19 56 GLY B O 1
ATOM 1696 N N . GLY B 1 57 ? -14.047 -9.625 -13.883 1 90.5 57 GLY B N 1
ATOM 1697 C CA . GLY B 1 57 ? -15.133 -8.828 -13.32 1 90.5 57 GLY B CA 1
ATOM 1698 C C . GLY B 1 57 ? -15.875 -9.531 -12.203 1 90.5 57 GLY B C 1
ATOM 1699 O O . GLY B 1 57 ? -16.734 -8.938 -11.555 1 90.5 57 GLY B O 1
ATOM 1700 N N . ARG B 1 58 ? -15.617 -10.789 -11.984 1 93.19 58 ARG B N 1
ATOM 1701 C CA . ARG B 1 58 ? -16.25 -11.516 -10.891 1 93.19 58 ARG B CA 1
ATOM 1702 C C . ARG B 1 58 ? -15.688 -11.07 -9.539 1 93.19 58 ARG B C 1
ATOM 1704 O O . ARG B 1 58 ? -14.469 -11.008 -9.367 1 93.19 58 ARG B O 1
ATOM 1711 N N . CYS B 1 59 ? -16.562 -10.773 -8.672 1 95.94 59 CYS B N 1
ATOM 1712 C CA . CYS B 1 59 ? -16.219 -10.297 -7.34 1 95.94 59 CYS B CA 1
ATOM 1713 C C . CYS B 1 59 ? -16.922 -11.109 -6.262 1 95.94 59 CYS B C 1
ATOM 1715 O O . CYS B 1 59 ? -18.078 -11.508 -6.438 1 95.94 59 CYS B O 1
ATOM 1717 N N . ASN B 1 60 ? -16.156 -11.211 -5.203 1 96.38 60 ASN B N 1
ATOM 1718 C CA . ASN B 1 60 ? -16.656 -11.898 -4.012 1 96.38 60 ASN B CA 1
ATOM 1719 C C . ASN B 1 60 ? -17.062 -13.328 -4.324 1 96.38 60 ASN B C 1
ATOM 1721 O O . ASN B 1 60 ? -18.125 -13.781 -3.883 1 96.38 60 ASN B O 1
ATOM 1725 N N . TYR B 1 61 ? -16.281 -13.797 -5.254 1 86.38 61 TYR B N 1
ATOM 1726 C CA . TYR B 1 61 ? -16.547 -15.188 -5.613 1 86.38 61 TYR B CA 1
ATOM 1727 C C . TYR B 1 61 ? -15.312 -16.047 -5.441 1 86.38 61 TYR B C 1
ATOM 1729 O O . TYR B 1 61 ? -14.188 -15.539 -5.414 1 86.38 61 TYR B O 1
ATOM 1737 N N . TRP B 1 62 ? -15.539 -17.234 -5.301 1 79 62 TRP B N 1
ATOM 1738 C CA . TRP B 1 62 ? -14.453 -18.219 -5.273 1 79 62 TRP B CA 1
ATOM 1739 C C . TRP B 1 62 ? -13.422 -17.859 -4.207 1 79 62 TRP B C 1
ATOM 1741 O O . TRP B 1 62 ? -13.414 -16.734 -3.703 1 79 62 TRP B O 1
ATOM 1751 N N . GLY B 1 63 ? -12.578 -18.672 -3.922 1 85.25 63 GLY B N 1
ATOM 1752 C CA . GLY B 1 63 ? -11.555 -18.484 -2.904 1 85.25 63 GLY B CA 1
ATOM 1753 C C . GLY B 1 63 ? -10.234 -18.016 -3.473 1 85.25 63 GLY B C 1
ATOM 1754 O O . GLY B 1 63 ? -9.758 -18.547 -4.48 1 85.25 63 GLY B O 1
ATOM 1755 N N . ALA B 1 64 ? -9.773 -16.875 -3.074 1 91.38 64 ALA B N 1
ATOM 1756 C CA . ALA B 1 64 ? -8.383 -16.469 -3.314 1 91.38 64 ALA B CA 1
ATOM 1757 C C . ALA B 1 64 ? -7.414 -17.406 -2.594 1 91.38 64 ALA B C 1
ATOM 1759 O O . ALA B 1 64 ? -7.223 -17.297 -1.38 1 91.38 64 ALA B O 1
ATOM 1760 N N . GLU B 1 65 ? -6.781 -18.25 -3.381 1 95.44 65 GLU B N 1
ATOM 1761 C CA . GLU B 1 65 ? -5.82 -19.172 -2.789 1 95.44 65 GLU B CA 1
ATOM 1762 C C . GLU B 1 65 ? -4.395 -18.641 -2.891 1 95.44 65 GLU B C 1
ATOM 1764 O O . GLU B 1 65 ? -4.082 -17.875 -3.805 1 95.44 65 GLU B O 1
ATOM 1769 N N . THR B 1 66 ? -3.631 -19.078 -1.926 1 95.31 66 THR B N 1
ATOM 1770 C CA . THR B 1 66 ? -2.225 -18.703 -2.02 1 95.31 66 THR B CA 1
ATOM 1771 C C . THR B 1 66 ? -1.582 -19.328 -3.256 1 95.31 66 THR B C 1
ATOM 1773 O O . THR B 1 66 ? -1.903 -20.453 -3.625 1 95.31 66 THR B O 1
ATOM 1776 N N . GLY B 1 67 ? -0.674 -18.625 -3.832 1 92.5 67 GLY B N 1
ATOM 1777 C CA . GLY B 1 67 ? -0.13 -19.062 -5.109 1 92.5 67 GLY B CA 1
ATOM 1778 C C . GLY B 1 67 ? 1.172 -19.828 -4.969 1 92.5 67 GLY B C 1
ATOM 1779 O O . GLY B 1 67 ? 1.59 -20.531 -5.895 1 92.5 67 GLY B O 1
ATOM 1780 N N . VAL B 1 68 ? 1.861 -19.703 -3.844 1 92.19 68 VAL B N 1
ATOM 1781 C CA . VAL B 1 68 ? 3.182 -20.297 -3.686 1 92.19 68 VAL B CA 1
ATOM 1782 C C . VAL B 1 68 ? 3.041 -21.781 -3.355 1 92.19 68 VAL B C 1
ATOM 1784 O O . VAL B 1 68 ? 2.33 -22.156 -2.416 1 92.19 68 VAL B O 1
ATOM 1787 N N . VAL B 1 69 ? 3.693 -22.516 -4.098 1 89.25 69 VAL B N 1
ATOM 1788 C CA . VAL B 1 69 ? 3.652 -23.953 -3.871 1 89.25 69 VAL B CA 1
ATOM 1789 C C . VAL B 1 69 ? 4.629 -24.328 -2.758 1 89.25 69 VAL B C 1
ATOM 1791 O O . VAL B 1 69 ? 5.789 -23.906 -2.775 1 89.25 69 VAL B O 1
ATOM 1794 N N . GLY B 1 70 ? 4.129 -25.109 -1.912 1 88.56 70 GLY B N 1
ATOM 1795 C CA . GLY B 1 70 ? 4.914 -25.562 -0.773 1 88.56 70 GLY B CA 1
ATOM 1796 C C . GLY B 1 70 ? 4.398 -25.047 0.553 1 88.56 70 GLY B C 1
ATOM 1797 O O . GLY B 1 70 ? 3.693 -24.031 0.595 1 88.56 70 GLY B O 1
ATOM 1798 N N . SER B 1 71 ? 4.812 -25.719 1.628 1 88.94 71 SER B N 1
ATOM 1799 C CA . SER B 1 71 ? 4.367 -25.344 2.967 1 88.94 71 SER B CA 1
ATOM 1800 C C . SER B 1 71 ? 5.059 -24.062 3.441 1 88.94 71 SER B C 1
ATOM 1802 O O . SER B 1 71 ? 6.254 -24.078 3.736 1 88.94 71 SER B O 1
ATOM 1804 N N . VAL B 1 72 ? 4.332 -23.016 3.459 1 92.19 72 VAL B N 1
ATOM 1805 C CA . VAL B 1 72 ? 4.863 -21.719 3.873 1 92.19 72 VAL B CA 1
ATOM 1806 C C . VAL B 1 72 ? 3.891 -21.047 4.844 1 92.19 72 VAL B C 1
ATOM 1808 O O . VAL B 1 72 ? 2.678 -21.266 4.766 1 92.19 72 VAL B O 1
ATOM 1811 N N . TYR B 1 73 ? 4.488 -20.344 5.742 1 96.44 73 TYR B N 1
ATOM 1812 C CA . TYR B 1 73 ? 3.658 -19.562 6.664 1 96.44 73 TYR B CA 1
ATOM 1813 C C . TYR B 1 73 ? 3.156 -18.297 6.004 1 96.44 73 TYR B C 1
ATOM 1815 O O . TYR B 1 73 ? 3.947 -17.5 5.484 1 96.44 73 TYR B O 1
ATOM 1823 N N . TRP B 1 74 ? 1.859 -18.078 6.082 1 97.31 74 TRP B N 1
ATOM 1824 C CA . TRP B 1 74 ? 1.235 -16.859 5.574 1 97.31 74 TRP B CA 1
ATOM 1825 C C . TRP B 1 74 ? 0.731 -15.992 6.719 1 97.31 74 TRP B C 1
ATOM 1827 O O . TRP B 1 74 ? -0.118 -16.422 7.504 1 97.31 74 TRP B O 1
ATOM 1837 N N . ALA B 1 75 ? 1.284 -14.859 6.793 1 98.19 75 ALA B N 1
ATOM 1838 C CA . ALA B 1 75 ? 0.728 -13.828 7.672 1 98.19 75 ALA B CA 1
ATOM 1839 C C . ALA B 1 75 ? -0.394 -13.062 6.977 1 98.19 75 ALA B C 1
ATOM 1841 O O . ALA B 1 75 ? -0.154 -12.344 6.008 1 98.19 75 ALA B O 1
ATOM 1842 N N . VAL B 1 76 ? -1.632 -13.188 7.527 1 98.19 76 VAL B N 1
ATOM 1843 C CA . VAL B 1 76 ? -2.781 -12.531 6.914 1 98.19 76 VAL B CA 1
ATOM 1844 C C . VAL B 1 76 ? -3.135 -11.266 7.691 1 98.19 76 VAL B C 1
ATOM 1846 O O . VAL B 1 76 ? -3.33 -11.312 8.906 1 98.19 76 VAL B O 1
ATOM 1849 N N . THR B 1 77 ? -3.123 -10.148 7.016 1 97.12 77 THR B N 1
ATOM 1850 C CA . THR B 1 77 ? -3.504 -8.867 7.59 1 97.12 77 THR B CA 1
ATOM 1851 C C . THR B 1 77 ? -4.797 -8.359 6.961 1 97.12 77 THR B C 1
ATOM 1853 O O . THR B 1 77 ? -4.879 -8.18 5.742 1 97.12 77 THR B O 1
ATOM 1856 N N . ILE B 1 78 ? -5.77 -8.102 7.828 1 96.5 78 ILE B N 1
ATOM 1857 C CA . ILE B 1 78 ? -7.055 -7.586 7.359 1 96.5 78 ILE B CA 1
ATOM 1858 C C . ILE B 1 78 ? -7.137 -6.086 7.637 1 96.5 78 ILE B C 1
ATOM 1860 O O . ILE B 1 78 ? -7.184 -5.66 8.797 1 96.5 78 ILE B O 1
ATOM 1864 N N . ARG B 1 79 ? -7.168 -5.281 6.57 1 95 79 ARG B N 1
ATOM 1865 C CA . ARG B 1 79 ? -7.262 -3.83 6.68 1 95 79 ARG B CA 1
ATOM 1866 C C . ARG B 1 79 ? -8.656 -3.34 6.305 1 95 79 ARG B C 1
ATOM 1868 O O . ARG B 1 79 ? -9.016 -2.195 6.59 1 95 79 ARG B O 1
ATOM 1875 N N . THR B 1 80 ? -9.391 -4.203 5.625 1 95.38 80 THR B N 1
ATOM 1876 C CA . THR B 1 80 ? -10.742 -3.926 5.172 1 95.38 80 THR B CA 1
ATOM 1877 C C . THR B 1 80 ? -11.672 -5.09 5.508 1 95.38 80 THR B C 1
ATOM 1879 O O . THR B 1 80 ? -11.391 -6.238 5.168 1 95.38 80 THR B O 1
ATOM 1882 N N . THR B 1 81 ? -12.766 -4.898 6.156 1 91.94 81 THR B N 1
ATOM 1883 C CA . THR B 1 81 ? -13.672 -5.977 6.543 1 91.94 81 THR B CA 1
ATOM 1884 C C . THR B 1 81 ? -14.883 -6.027 5.617 1 91.94 81 THR B C 1
ATOM 1886 O O . THR B 1 81 ? -15.578 -7.039 5.555 1 91.94 81 THR B O 1
ATOM 1889 N N . GLY B 1 82 ? -15.211 -5.098 4.867 1 90.5 82 GLY B N 1
ATOM 1890 C CA . GLY B 1 82 ? -16.375 -5.098 3.994 1 90.5 82 GLY B CA 1
ATOM 1891 C C . GLY B 1 82 ? -16.078 -5.637 2.609 1 90.5 82 GLY B C 1
ATOM 1892 O O . GLY B 1 82 ? -14.938 -5.977 2.299 1 90.5 82 GLY B O 1
ATOM 1893 N N . VAL B 1 83 ? -17.203 -5.918 1.844 1 95 83 VAL B N 1
ATOM 1894 C CA . VAL B 1 83 ? -17.062 -6.348 0.455 1 95 83 VAL B CA 1
ATOM 1895 C C . VAL B 1 83 ? -16.672 -5.156 -0.42 1 95 83 VAL B C 1
ATOM 1897 O O . VAL B 1 83 ? -17.438 -4.188 -0.532 1 95 83 VAL B O 1
ATOM 1900 N N . VAL B 1 84 ? -15.555 -5.238 -0.992 1 95.5 84 VAL B N 1
ATOM 1901 C CA . VAL B 1 84 ? -15.062 -4.199 -1.891 1 95.5 84 VAL B CA 1
ATOM 1902 C C . VAL B 1 84 ? -14.625 -4.824 -3.215 1 95.5 84 VAL B C 1
ATOM 1904 O O . VAL B 1 84 ? -13.773 -5.715 -3.236 1 95.5 84 VAL B O 1
ATOM 1907 N N . CYS B 1 85 ? -15.133 -4.281 -4.301 1 95.62 85 CYS B N 1
ATOM 1908 C CA . CYS B 1 85 ? -14.82 -4.848 -5.609 1 95.62 85 CYS B CA 1
ATOM 1909 C C . CYS B 1 85 ? -14.008 -3.863 -6.449 1 95.62 85 CYS B C 1
ATOM 1911 O O . CYS B 1 85 ? -13.234 -4.27 -7.312 1 95.62 85 CYS B O 1
ATOM 1913 N N . ASN B 1 86 ? -14.195 -2.58 -6.184 1 92.75 86 ASN B N 1
ATOM 1914 C CA . ASN B 1 86 ? -13.562 -1.566 -7.023 1 92.75 86 ASN B CA 1
ATOM 1915 C C . ASN B 1 86 ? -12.727 -0.595 -6.195 1 92.75 86 ASN B C 1
ATOM 1917 O O . ASN B 1 86 ? -12.805 0.619 -6.391 1 92.75 86 ASN B O 1
ATOM 1921 N N . GL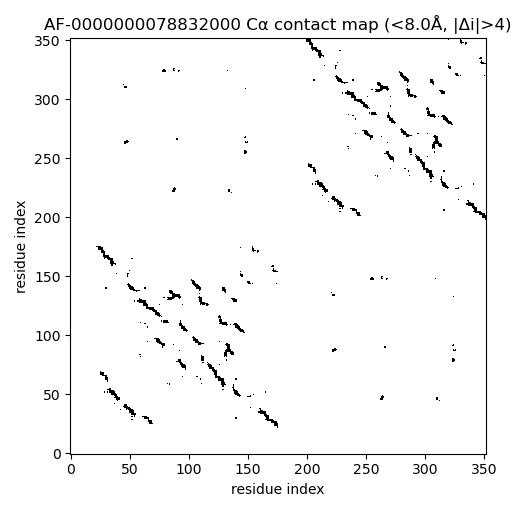Y B 1 87 ? -12.055 -1.107 -5.227 1 92.94 87 GLY B N 1
ATOM 1922 C CA . GLY B 1 87 ? -11.047 -0.378 -4.473 1 92.94 87 GLY B CA 1
ATOM 1923 C C . GLY B 1 87 ? -11.641 0.522 -3.404 1 92.94 87 GLY B C 1
ATOM 1924 O O . GLY B 1 87 ? -12.781 0.965 -3.521 1 92.94 87 GLY B O 1
ATOM 1925 N N . ASN B 1 88 ? -10.875 0.741 -2.383 1 92.25 88 ASN B N 1
ATOM 1926 C CA . ASN B 1 88 ? -11.211 1.636 -1.279 1 92.25 88 ASN B CA 1
ATOM 1927 C C . ASN B 1 88 ? -9.992 2.408 -0.793 1 92.25 88 ASN B C 1
ATOM 1929 O O . ASN B 1 88 ? -9.914 2.779 0.38 1 92.25 88 ASN B O 1
ATOM 1933 N N . GLY B 1 89 ? -9.008 2.607 -1.693 1 90.25 89 GLY B N 1
ATOM 1934 C CA . GLY B 1 89 ? -7.879 3.477 -1.399 1 90.25 89 GLY B CA 1
ATOM 1935 C C . GLY B 1 89 ? -6.602 2.713 -1.092 1 90.25 89 GLY B C 1
ATOM 1936 O O . GLY B 1 89 ? -6.652 1.586 -0.594 1 90.25 89 GLY B O 1
ATOM 1937 N N . SER B 1 90 ? -5.484 3.369 -1.321 1 90.38 90 SER B N 1
ATOM 1938 C CA . SER B 1 90 ? -4.172 2.756 -1.142 1 90.38 90 SER B CA 1
ATOM 1939 C C . SER B 1 90 ? -3.926 2.396 0.32 1 90.38 90 SER B C 1
ATOM 1941 O O . SER B 1 90 ? -4.281 3.158 1.221 1 90.38 90 SER B O 1
ATOM 1943 N N . GLY B 1 91 ? -3.27 1.228 0.532 1 91.94 91 GLY B N 1
ATOM 1944 C CA . GLY B 1 91 ? -2.924 0.807 1.881 1 91.94 91 GLY B CA 1
ATOM 1945 C C . GLY B 1 91 ? -4.051 0.073 2.582 1 91.94 91 GLY B C 1
ATOM 1946 O O . GLY B 1 91 ? -3.873 -0.432 3.693 1 91.94 91 GLY B O 1
ATOM 1947 N N . ASN B 1 92 ? -5.211 -0.02 1.94 1 94.81 92 ASN B N 1
ATOM 1948 C CA . ASN B 1 92 ? -6.363 -0.646 2.582 1 94.81 92 ASN B CA 1
ATOM 1949 C C . ASN B 1 92 ? -6.609 -2.051 2.041 1 94.81 92 ASN B C 1
ATOM 1951 O O . ASN B 1 92 ? -7.672 -2.633 2.275 1 94.81 92 ASN B O 1
ATOM 1955 N N . GLN B 1 93 ? -5.676 -2.529 1.296 1 97.12 93 GLN B N 1
ATOM 1956 C CA . GLN B 1 93 ? -5.82 -3.887 0.78 1 97.12 93 GLN B CA 1
ATOM 1957 C C . GLN B 1 93 ? -5.637 -4.918 1.889 1 97.12 93 GLN B C 1
ATOM 1959 O O . GLN B 1 93 ? -4.809 -4.738 2.783 1 97.12 93 GLN B O 1
ATOM 1964 N N . ASN B 1 94 ? -6.43 -5.984 1.812 1 98.19 94 ASN B N 1
ATOM 1965 C CA . ASN B 1 94 ? -6.098 -7.184 2.578 1 98.19 94 ASN B CA 1
ATOM 1966 C C . ASN B 1 94 ? -4.902 -7.914 1.981 1 98.19 94 ASN B C 1
ATOM 1968 O O . ASN B 1 94 ? -4.711 -7.914 0.764 1 98.19 94 ASN B O 1
ATOM 1972 N N . GLU B 1 95 ? -4.121 -8.492 2.881 1 98.25 95 GLU B N 1
ATOM 1973 C CA . GLU B 1 95 ? -2.832 -9.008 2.43 1 98.25 95 GLU B CA 1
ATOM 1974 C C . GLU B 1 95 ? -2.514 -10.352 3.086 1 98.25 95 GLU B C 1
ATOM 1976 O O . GLU B 1 95 ? -2.734 -10.531 4.285 1 98.25 95 GLU B O 1
ATOM 1981 N N . ALA B 1 96 ? -2.082 -11.289 2.305 1 98.12 96 ALA B N 1
ATOM 1982 C CA . ALA B 1 96 ? -1.333 -12.461 2.75 1 98.12 96 ALA B CA 1
ATOM 1983 C C . ALA B 1 96 ? 0.145 -12.344 2.391 1 98.12 96 ALA B C 1
ATOM 1985 O O . ALA B 1 96 ? 0.491 -12.133 1.226 1 98.12 96 ALA B O 1
ATOM 1986 N N . ARG B 1 97 ? 1.016 -12.461 3.367 1 97.25 97 ARG B N 1
ATOM 1987 C CA . ARG B 1 97 ? 2.438 -12.195 3.17 1 97.25 97 ARG B CA 1
ATOM 1988 C C . ARG B 1 97 ? 3.291 -13.328 3.729 1 97.25 97 ARG B C 1
ATOM 1990 O O . ARG B 1 97 ? 2.998 -13.859 4.801 1 97.25 97 ARG B O 1
ATOM 1997 N N . HIS B 1 98 ? 4.254 -13.703 3.018 1 95.94 98 HIS B N 1
ATOM 1998 C CA . HIS B 1 98 ? 5.316 -14.57 3.512 1 95.94 98 HIS B CA 1
ATOM 1999 C C . HIS B 1 98 ? 6.672 -13.875 3.459 1 95.94 98 HIS B C 1
ATOM 2001 O O . HIS B 1 98 ? 6.996 -13.219 2.469 1 95.94 98 HIS B O 1
ATOM 2007 N N . ALA B 1 99 ? 7.453 -14.047 4.508 1 93.62 99 ALA B N 1
ATOM 2008 C CA . ALA B 1 99 ? 8.812 -13.516 4.57 1 93.62 99 ALA B CA 1
ATOM 2009 C C . ALA B 1 99 ? 9.836 -14.641 4.672 1 93.62 99 ALA B C 1
ATOM 2011 O O . ALA B 1 99 ? 9.75 -15.492 5.562 1 93.62 99 ALA B O 1
ATOM 2012 N N . TRP B 1 100 ? 10.719 -14.594 3.768 1 92.19 100 TRP B N 1
ATOM 2013 C CA . TRP B 1 100 ? 11.82 -15.555 3.797 1 92.19 100 TRP B CA 1
ATOM 2014 C C . TRP B 1 100 ? 12.953 -15.047 4.68 1 92.19 100 TRP B C 1
ATOM 2016 O O . TRP B 1 100 ? 13.102 -13.844 4.883 1 92.19 100 TRP B O 1
ATOM 2026 N N . ALA B 1 101 ? 13.766 -15.977 5.102 1 89.81 101 ALA B N 1
ATOM 2027 C CA . ALA B 1 101 ? 14.914 -15.609 5.918 1 89.81 101 ALA B CA 1
ATOM 2028 C C . ALA B 1 101 ? 15.898 -14.742 5.125 1 89.81 101 ALA B C 1
ATOM 2030 O O . ALA B 1 101 ? 16.609 -13.914 5.699 1 89.81 101 ALA B O 1
ATOM 2031 N N . SER B 1 102 ? 15.922 -14.891 3.857 1 88.62 102 SER B N 1
ATOM 2032 C CA . SER B 1 102 ? 16.797 -14.148 2.965 1 88.62 102 SER B CA 1
ATOM 2033 C C . SER B 1 102 ? 16.406 -12.68 2.898 1 88.62 102 SER B C 1
ATOM 2035 O O . SER B 1 102 ? 17.141 -11.852 2.348 1 88.62 102 SER B O 1
ATOM 2037 N N . GLY B 1 103 ? 15.211 -12.336 3.408 1 90.19 103 GLY B N 1
ATOM 2038 C CA . GLY B 1 103 ? 14.734 -10.961 3.359 1 90.19 103 GLY B CA 1
ATOM 2039 C C . GLY B 1 103 ? 13.719 -10.719 2.26 1 90.19 103 GLY B C 1
ATOM 2040 O O . GLY B 1 103 ? 13.078 -9.672 2.223 1 90.19 103 GLY B O 1
ATOM 2041 N N . TRP B 1 104 ? 13.594 -11.711 1.388 1 92.44 104 TRP B N 1
ATOM 2042 C CA . TRP B 1 104 ? 12.57 -11.617 0.357 1 92.44 104 TRP B CA 1
ATOM 2043 C C . TRP B 1 104 ? 11.18 -11.812 0.956 1 92.44 104 TRP B C 1
ATOM 2045 O O . TRP B 1 104 ? 11.008 -12.57 1.919 1 92.44 104 TRP B O 1
ATOM 2055 N N . THR B 1 105 ? 10.273 -11.141 0.389 1 94.06 105 THR B N 1
ATOM 2056 C CA . THR B 1 105 ? 8.875 -11.32 0.774 1 94.06 105 THR B CA 1
ATOM 2057 C C . THR B 1 105 ? 8.008 -11.609 -0.449 1 94.06 105 THR B C 1
ATOM 2059 O O . THR B 1 105 ? 8.367 -11.242 -1.57 1 94.06 105 THR B O 1
ATOM 2062 N N . PHE B 1 106 ? 6.988 -12.336 -0.211 1 95.62 106 PHE B N 1
ATOM 2063 C CA . PHE B 1 106 ? 5.934 -12.547 -1.197 1 95.62 106 PHE B CA 1
ATOM 2064 C C . PHE B 1 106 ? 4.586 -12.094 -0.652 1 95.62 106 PHE B C 1
ATOM 2066 O O . PHE B 1 106 ? 4.219 -12.43 0.475 1 95.62 106 PHE B O 1
ATOM 2073 N N . ARG B 1 107 ? 3.861 -11.297 -1.544 1 97.12 107 ARG B N 1
ATOM 2074 C CA . ARG B 1 107 ? 2.594 -10.727 -1.101 1 97.12 107 ARG B CA 1
ATOM 2075 C C . ARG B 1 107 ? 1.474 -11.047 -2.084 1 97.12 107 ARG B C 1
ATOM 2077 O O . ARG B 1 107 ? 1.682 -11.023 -3.299 1 97.12 107 ARG B O 1
ATOM 2084 N N . GLN B 1 108 ? 0.365 -11.344 -1.573 1 97.75 108 GLN B N 1
ATOM 2085 C CA . GLN B 1 108 ? -0.9 -11.477 -2.289 1 97.75 108 GLN B CA 1
ATOM 2086 C C . GLN B 1 108 ? -1.953 -10.523 -1.722 1 97.75 108 GLN B C 1
ATOM 2088 O O . GLN B 1 108 ? -2.211 -10.523 -0.516 1 97.75 108 GLN B O 1
ATOM 2093 N N . TRP B 1 109 ? -2.604 -9.734 -2.68 1 98.31 109 TRP B N 1
ATOM 2094 C CA . TRP B 1 109 ? -3.438 -8.648 -2.188 1 98.31 109 TRP B CA 1
ATOM 2095 C C . TRP B 1 109 ? -4.871 -8.789 -2.688 1 98.31 109 TRP B C 1
ATOM 2097 O O . TRP B 1 109 ? -5.16 -9.641 -3.527 1 98.31 109 TRP B O 1
ATOM 2107 N N . HIS B 1 110 ? -5.77 -7.887 -2.156 1 98 110 HIS B N 1
ATOM 2108 C CA . HIS B 1 110 ? -7.031 -7.359 -2.67 1 98 110 HIS B CA 1
ATOM 2109 C C . HIS B 1 110 ? -8.195 -8.266 -2.297 1 98 110 HIS B C 1
ATOM 2111 O O . HIS B 1 110 ? -9.352 -7.941 -2.568 1 98 110 HIS B O 1
ATOM 2117 N N . PHE B 1 111 ? -7.941 -9.406 -1.637 1 98.19 111 PHE B N 1
ATOM 2118 C CA . PHE B 1 111 ? -9.031 -10.344 -1.391 1 98.19 111 PHE B CA 1
ATOM 2119 C C . PHE B 1 111 ? -10.016 -9.781 -0.371 1 98.19 111 PHE B C 1
ATOM 2121 O O . PHE B 1 111 ? -9.695 -8.82 0.337 1 98.19 111 PHE B O 1
ATOM 2128 N N . ILE B 1 112 ? -11.18 -10.367 -0.393 1 97.94 112 ILE B N 1
ATOM 2129 C CA . ILE B 1 112 ? -12.25 -10.016 0.536 1 97.94 112 ILE B CA 1
ATOM 2130 C C . ILE B 1 112 ? -12.195 -10.922 1.762 1 97.94 112 ILE B C 1
ATOM 2132 O O . ILE B 1 112 ? -12.039 -12.141 1.632 1 97.94 112 ILE B O 1
ATOM 2136 N N . LYS B 1 113 ? -12.352 -10.305 2.889 1 97.19 113 LYS B N 1
ATOM 2137 C CA . LYS B 1 113 ? -12.266 -11.055 4.141 1 97.19 113 LYS B CA 1
ATOM 2138 C C . LYS B 1 113 ? -13.383 -12.086 4.238 1 97.19 113 LYS B C 1
ATOM 2140 O O . LYS B 1 113 ? -14.539 -11.789 3.92 1 97.19 113 LYS B O 1
ATOM 2145 N N . THR B 1 114 ? -13.086 -13.25 4.637 1 96.75 114 THR B N 1
ATOM 2146 C CA . THR B 1 114 ? -14 -14.336 4.984 1 96.75 114 THR B CA 1
ATOM 2147 C C . THR B 1 114 ? -13.508 -15.078 6.23 1 96.75 114 THR B C 1
ATOM 2149 O O . THR B 1 114 ? -12.57 -14.625 6.895 1 96.75 114 THR B O 1
ATOM 2152 N N . ALA B 1 115 ? -14.148 -16.156 6.605 1 95.31 115 ALA B N 1
ATOM 2153 C CA . ALA B 1 115 ? -13.75 -16.969 7.746 1 95.31 115 ALA B CA 1
ATOM 2154 C C . ALA B 1 115 ? -12.391 -17.625 7.512 1 95.31 115 ALA B C 1
ATOM 2156 O O . ALA B 1 115 ? -11.727 -18.047 8.461 1 95.31 115 ALA B O 1
ATOM 2157 N N . ASP B 1 116 ? -11.945 -17.672 6.285 1 95.88 116 ASP B N 1
ATOM 2158 C CA . ASP B 1 116 ? -10.688 -18.328 5.938 1 95.88 116 ASP B CA 1
ATOM 2159 C C . ASP B 1 116 ? -9.516 -17.359 6.062 1 95.88 116 ASP B C 1
ATOM 2161 O O . ASP B 1 116 ? -8.359 -17.75 5.902 1 95.88 116 ASP B O 1
ATOM 2165 N N . SER B 1 117 ? -9.82 -16.125 6.32 1 97.31 117 SER B N 1
ATOM 2166 C CA . SER B 1 117 ? -8.773 -15.109 6.387 1 97.31 117 SER B CA 1
ATOM 2167 C C . SER B 1 117 ? -8.039 -15.164 7.723 1 97.31 117 SER B C 1
ATOM 2169 O O . SER B 1 117 ? -8.258 -14.32 8.594 1 97.31 117 SER B O 1
ATOM 2171 N N . ARG B 1 118 ? -7.086 -16.016 7.793 1 97.31 118 ARG B N 1
ATOM 2172 C CA . ARG B 1 118 ? -6.297 -16.203 9.008 1 97.31 118 ARG B CA 1
ATOM 2173 C C . ARG B 1 118 ? -4.855 -16.578 8.672 1 97.31 118 ARG B C 1
ATOM 2175 O O . ARG B 1 118 ? -4.59 -17.141 7.613 1 97.31 118 ARG B O 1
ATOM 2182 N N . SER B 1 119 ? -3.969 -16.234 9.617 1 98.31 119 SER B N 1
ATOM 2183 C CA . SER B 1 119 ? -2.572 -16.625 9.461 1 98.31 119 SER B CA 1
ATOM 2184 C C . SER B 1 119 ? -2.379 -18.125 9.711 1 98.31 119 SER B C 1
ATOM 2186 O O . SER B 1 119 ? -2.959 -18.672 10.648 1 98.31 119 SER B O 1
ATOM 2188 N N . ARG B 1 120 ? -1.61 -18.75 8.859 1 97.81 120 ARG B N 1
ATOM 2189 C CA . ARG B 1 120 ? -1.35 -20.172 9.023 1 97.81 120 ARG B CA 1
ATOM 2190 C C . ARG B 1 120 ? -0.246 -20.641 8.086 1 97.81 120 ARG B C 1
ATOM 2192 O O . ARG B 1 120 ? 0.098 -19.938 7.129 1 97.81 120 ARG B O 1
ATOM 2199 N N . THR B 1 121 ? 0.302 -21.766 8.445 1 96.88 121 THR B N 1
ATOM 2200 C CA . THR B 1 121 ? 1.175 -22.484 7.527 1 96.88 121 THR B CA 1
ATOM 2201 C C . THR B 1 121 ? 0.367 -23.453 6.66 1 96.88 121 THR B C 1
ATOM 2203 O O . THR B 1 121 ? -0.502 -24.172 7.16 1 96.88 121 THR B O 1
ATOM 2206 N N . CYS B 1 122 ? 0.571 -23.391 5.324 1 95.44 122 CYS B N 1
ATOM 2207 C CA . CYS B 1 122 ? -0.098 -24.328 4.43 1 95.44 122 CYS B CA 1
ATOM 2208 C C . CYS B 1 122 ? 0.647 -24.453 3.104 1 95.44 122 CYS B C 1
ATOM 2210 O O . CYS B 1 122 ? 1.505 -23.609 2.797 1 95.44 122 CYS B O 1
ATOM 2212 N N . ASP B 1 123 ? 0.402 -25.5 2.363 1 92.25 123 ASP B N 1
ATOM 2213 C CA . ASP B 1 123 ? 0.875 -25.609 0.986 1 92.25 123 ASP B CA 1
ATOM 2214 C C . ASP B 1 123 ? 0.07 -24.719 0.052 1 92.25 123 ASP B C 1
ATOM 2216 O O . ASP B 1 123 ? 0.643 -23.953 -0.732 1 92.25 123 ASP B O 1
ATOM 2220 N N . ARG B 1 124 ? -1.224 -24.812 0.147 1 93.62 124 ARG B N 1
ATOM 2221 C CA . ARG B 1 124 ? -2.199 -23.984 -0.549 1 93.62 124 ARG B CA 1
ATOM 2222 C C . ARG B 1 124 ? -3.465 -23.812 0.283 1 93.62 124 ARG B C 1
ATOM 2224 O O . ARG B 1 124 ? -4.035 -24.797 0.764 1 93.62 124 ARG B O 1
ATOM 2231 N N . CYS B 1 125 ? -3.855 -22.609 0.502 1 95.19 125 CYS B N 1
ATOM 2232 C CA . CYS B 1 125 ? -5.055 -22.359 1.296 1 95.19 125 CYS B CA 1
ATOM 2233 C C . CYS B 1 125 ? -5.781 -21.109 0.819 1 95.19 125 CYS B C 1
ATOM 2235 O O . CYS B 1 125 ? -5.172 -20.234 0.209 1 95.19 125 CYS B O 1
ATOM 2237 N N . GLN B 1 126 ? -7.043 -21.172 1.078 1 96.06 126 GLN B N 1
ATOM 2238 C CA . GLN B 1 126 ? -7.852 -20 0.786 1 96.06 126 GLN B CA 1
ATOM 2239 C C . GLN B 1 126 ? -7.617 -18.891 1.82 1 96.06 126 GLN B C 1
ATOM 2241 O O . GLN B 1 126 ? -7.629 -19.156 3.023 1 96.06 126 GLN B O 1
ATOM 2246 N N . VAL B 1 127 ? -7.383 -17.656 1.324 1 97 127 VAL B N 1
ATOM 2247 C CA . VAL B 1 127 ? -7.168 -16.547 2.248 1 97 127 VAL B CA 1
ATOM 2248 C C . VAL B 1 127 ? -8.359 -15.594 2.197 1 97 127 VAL B C 1
ATOM 2250 O O . VAL B 1 127 ? -8.422 -14.633 2.963 1 97 127 VAL B O 1
ATOM 2253 N N . GLY B 1 128 ? -9.328 -15.805 1.337 1 97.69 128 GLY B N 1
ATOM 2254 C CA . GLY B 1 128 ? -10.531 -15 1.159 1 97.69 128 GLY B CA 1
ATOM 2255 C C . GLY B 1 128 ? -11.211 -15.234 -0.176 1 97.69 128 GLY B C 1
ATOM 2256 O O . GLY B 1 128 ? -10.977 -16.25 -0.83 1 97.69 128 GLY B O 1
ATOM 2257 N N . ASN B 1 129 ? -12.102 -14.305 -0.456 1 97.94 129 ASN B N 1
ATOM 2258 C CA . ASN B 1 129 ? -12.703 -14.289 -1.786 1 97.94 129 ASN B CA 1
ATOM 2259 C C . ASN B 1 129 ? -12.031 -13.266 -2.693 1 97.94 129 ASN B C 1
ATOM 2261 O O . ASN B 1 129 ? -11.438 -12.297 -2.213 1 97.94 129 ASN B O 1
ATOM 2265 N N . ILE B 1 130 ? -12.141 -13.547 -3.969 1 97.81 130 ILE B N 1
ATOM 2266 C CA . ILE B 1 130 ? -11.57 -12.594 -4.918 1 97.81 130 ILE B CA 1
ATOM 2267 C C . ILE B 1 130 ? -12.242 -11.234 -4.762 1 97.81 130 ILE B C 1
ATOM 2269 O O . ILE B 1 130 ? -13.469 -11.148 -4.684 1 97.81 130 ILE B O 1
ATOM 2273 N N . GLY B 1 131 ? -11.445 -10.172 -4.676 1 97.75 131 GLY B N 1
ATOM 2274 C CA . GLY B 1 131 ? -11.984 -8.836 -4.484 1 97.75 131 GLY B CA 1
ATOM 2275 C C . GLY B 1 131 ? -11.07 -7.746 -5.004 1 97.75 131 GLY B C 1
ATOM 2276 O O . GLY B 1 131 ? -10.258 -7.984 -5.906 1 97.75 131 GLY B O 1
ATOM 2277 N N . GLY B 1 132 ? -11.359 -6.527 -4.516 1 96.75 132 GLY B N 1
ATOM 2278 C CA . GLY B 1 132 ? -10.617 -5.34 -4.914 1 96.75 132 GLY B CA 1
ATOM 2279 C C . GLY B 1 132 ? -10.312 -4.414 -3.754 1 96.75 132 GLY B C 1
ATOM 2280 O O . GLY B 1 132 ? -10.375 -3.189 -3.895 1 96.75 132 GLY B O 1
ATOM 2281 N N . THR B 1 133 ? -10.047 -5.02 -2.586 1 96.69 133 THR B N 1
ATOM 2282 C CA . THR B 1 133 ? -9.672 -4.152 -1.473 1 96.69 133 THR B CA 1
ATOM 2283 C C . THR B 1 133 ? -8.375 -3.412 -1.776 1 96.69 133 THR B C 1
ATOM 2285 O O . THR B 1 133 ? -7.496 -3.939 -2.465 1 96.69 133 THR B O 1
ATOM 2288 N N . GLY B 1 134 ? -8.258 -2.139 -1.197 1 94.75 134 GLY B N 1
ATOM 2289 C CA . GLY B 1 134 ? -7.082 -1.323 -1.461 1 94.75 134 GLY B CA 1
ATOM 2290 C C . GLY B 1 134 ? -7.188 -0.522 -2.746 1 94.75 134 GLY B C 1
ATOM 2291 O O . GLY B 1 134 ? -8.281 -0.122 -3.146 1 94.75 134 GLY B O 1
ATOM 2292 N N . ASN B 1 135 ? -6.062 -0.151 -3.299 1 92.12 135 ASN B N 1
ATOM 2293 C CA . ASN B 1 135 ? -6.012 0.595 -4.551 1 92.12 135 ASN B CA 1
ATOM 2294 C C . ASN B 1 135 ? -6.133 -0.329 -5.762 1 92.12 135 ASN B C 1
ATOM 2296 O O . ASN B 1 135 ? -5.129 -0.812 -6.285 1 92.12 135 ASN B O 1
ATOM 2300 N N . SER B 1 136 ? -7.402 -0.539 -6.164 1 92.62 136 SER B N 1
ATOM 2301 C CA . SER B 1 136 ? -7.738 -1.459 -7.246 1 92.62 136 SER B CA 1
ATOM 2302 C C . SER B 1 136 ? -8.875 -0.911 -8.102 1 92.62 136 SER B C 1
ATOM 2304 O O . SER B 1 136 ? -9.805 -0.289 -7.59 1 92.62 136 SER B O 1
ATOM 2306 N N . THR B 1 137 ? -8.781 -1.211 -9.383 1 90.81 137 THR B N 1
ATOM 2307 C CA . THR B 1 137 ? -9.828 -0.779 -10.297 1 90.81 137 THR B CA 1
ATOM 2308 C C . THR B 1 137 ? -10.781 -1.93 -10.609 1 90.81 137 THR B C 1
ATOM 2310 O O . THR B 1 137 ? -11.688 -1.785 -11.43 1 90.81 137 THR B O 1
ATOM 2313 N N . GLY B 1 138 ? -10.602 -3.055 -10.07 1 94.44 138 GLY B N 1
ATOM 2314 C CA . GLY B 1 138 ? -11.445 -4.227 -10.219 1 94.44 138 GLY B CA 1
ATOM 2315 C C . GLY B 1 138 ? -10.898 -5.453 -9.516 1 94.44 138 GLY B C 1
ATOM 2316 O O . GLY B 1 138 ? -9.758 -5.449 -9.047 1 94.44 138 GLY B O 1
ATOM 2317 N N . PRO B 1 139 ? -11.742 -6.453 -9.477 1 96.94 139 PRO B N 1
ATOM 2318 C CA . PRO B 1 139 ? -11.328 -7.664 -8.766 1 96.94 139 PRO B CA 1
ATOM 2319 C C . PRO B 1 139 ? -10.156 -8.375 -9.438 1 96.94 139 PRO B C 1
ATOM 2321 O O . PRO B 1 139 ? -10.203 -8.656 -10.641 1 96.94 139 PRO B O 1
ATOM 2324 N N . HIS B 1 140 ? -9.086 -8.594 -8.664 1 97.5 140 HIS B N 1
ATOM 2325 C CA . HIS B 1 140 ? -7.918 -9.328 -9.141 1 97.5 140 HIS B CA 1
ATOM 2326 C C . HIS B 1 140 ? -7.012 -9.734 -7.98 1 97.5 140 HIS B C 1
ATOM 2328 O O . HIS B 1 140 ? -7.227 -9.312 -6.844 1 97.5 140 HIS B O 1
ATOM 2334 N N . ALA B 1 141 ? -6.086 -10.609 -8.273 1 97.5 141 ALA B N 1
ATOM 2335 C CA . ALA B 1 141 ? -5 -10.914 -7.344 1 97.5 141 ALA B CA 1
ATOM 2336 C C . ALA B 1 141 ? -3.723 -10.18 -7.742 1 97.5 141 ALA B C 1
ATOM 2338 O O . ALA B 1 141 ? -3.357 -10.141 -8.922 1 97.5 141 ALA B O 1
ATOM 2339 N N . HIS B 1 142 ? -3.16 -9.516 -6.867 1 97.88 142 HIS B N 1
ATOM 2340 C CA . HIS B 1 142 ? -1.836 -8.914 -6.977 1 97.88 142 HIS B CA 1
ATOM 2341 C C . HIS B 1 142 ? -0.778 -9.789 -6.309 1 97.88 142 HIS B C 1
ATOM 2343 O O . HIS B 1 142 ? -0.854 -10.055 -5.105 1 97.88 142 HIS B O 1
ATOM 2349 N N . LEU B 1 143 ? 0.181 -10.305 -7.086 1 97.75 143 LEU B N 1
ATOM 2350 C CA . LEU B 1 143 ? 1.263 -11.156 -6.594 1 97.75 143 LEU B CA 1
ATOM 2351 C C . LEU B 1 143 ? 2.611 -10.461 -6.754 1 97.75 143 LEU B C 1
ATOM 2353 O O . LEU B 1 143 ? 3.002 -10.102 -7.867 1 97.75 143 LEU B O 1
ATOM 2357 N N . GLN B 1 144 ? 3.328 -10.336 -5.668 1 96.69 144 GLN B N 1
ATOM 2358 C CA . GLN B 1 144 ? 4.551 -9.539 -5.711 1 96.69 144 GLN B CA 1
ATOM 235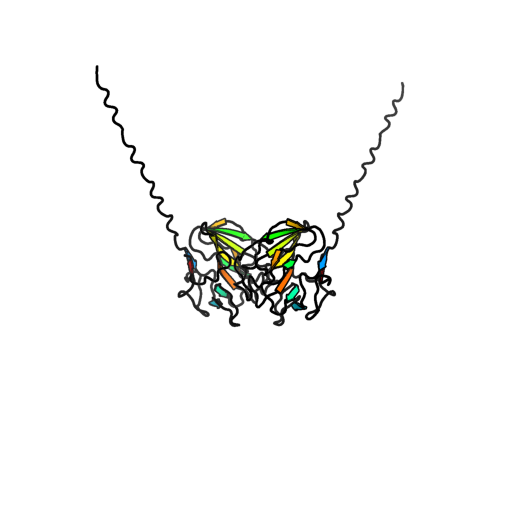9 C C . GLN B 1 144 ? 5.645 -10.164 -4.848 1 96.69 144 GLN B C 1
ATOM 2361 O O . GLN B 1 144 ? 5.398 -10.539 -3.701 1 96.69 144 GLN B O 1
ATOM 2366 N N . GLN B 1 145 ? 6.773 -10.328 -5.414 1 94.44 145 GLN B N 1
ATOM 2367 C CA . GLN B 1 145 ? 8 -10.578 -4.66 1 94.44 145 GLN B CA 1
ATOM 2368 C C . GLN B 1 145 ? 8.812 -9.297 -4.496 1 94.44 145 GLN B C 1
ATOM 2370 O O . GLN B 1 145 ? 8.945 -8.516 -5.438 1 94.44 145 GLN B O 1
ATOM 2375 N N . ASP B 1 146 ? 9.281 -9.109 -3.365 1 92.12 146 ASP B N 1
ATOM 2376 C CA . ASP B 1 146 ? 10.023 -7.871 -3.133 1 92.12 146 ASP B CA 1
ATOM 2377 C C . ASP B 1 146 ? 11.094 -8.07 -2.062 1 92.12 146 ASP B C 1
ATOM 2379 O O . ASP B 1 146 ? 10.953 -8.93 -1.186 1 92.12 146 ASP B O 1
ATOM 2383 N N . LYS B 1 147 ? 12.156 -7.32 -2.213 1 88.88 147 LYS B N 1
ATOM 2384 C CA . LYS B 1 147 ? 13.18 -7.164 -1.181 1 88.88 147 LYS B CA 1
ATOM 2385 C C . LYS B 1 147 ? 13.695 -5.73 -1.134 1 88.88 147 LYS B C 1
ATOM 2387 O O . LYS B 1 147 ? 14.336 -5.266 -2.078 1 88.88 147 LYS B O 1
ATOM 2392 N N . LEU B 1 148 ? 13.352 -5.027 -0.067 1 88.38 148 LEU B N 1
ATOM 2393 C CA . LEU B 1 148 ? 13.859 -3.688 0.216 1 88.38 148 LEU B CA 1
ATOM 2394 C C . LEU B 1 148 ? 13.523 -2.73 -0.922 1 88.38 148 LEU B C 1
ATOM 2396 O O . LEU B 1 148 ? 14.328 -1.857 -1.261 1 88.38 148 LEU B O 1
ATOM 2400 N N . GLY B 1 149 ? 12.43 -3.008 -1.581 1 88.25 149 GLY B N 1
ATOM 2401 C CA . GLY B 1 149 ? 11.93 -2.084 -2.586 1 88.25 149 GLY B CA 1
ATOM 2402 C C . GLY B 1 149 ? 12.633 -2.219 -3.924 1 88.25 149 GLY B C 1
ATOM 2403 O O . GLY B 1 149 ? 12.625 -1.285 -4.73 1 88.25 149 GLY B O 1
ATOM 2404 N N . THR B 1 150 ? 13.266 -3.342 -4.105 1 87.88 150 THR B N 1
ATOM 2405 C CA . THR B 1 150 ? 13.953 -3.555 -5.375 1 87.88 150 THR B CA 1
ATOM 2406 C C . THR B 1 150 ? 12.953 -3.801 -6.5 1 87.88 150 THR B C 1
ATOM 2408 O O . THR B 1 150 ? 11.867 -4.34 -6.266 1 87.88 150 THR B O 1
ATOM 2411 N N . LYS B 1 151 ? 13.281 -3.391 -7.633 1 86 151 LYS B N 1
ATOM 2412 C CA . LYS B 1 151 ? 12.43 -3.584 -8.805 1 86 151 LYS B CA 1
ATOM 2413 C C . LYS B 1 151 ? 12.758 -4.895 -9.516 1 86 151 LYS B C 1
ATOM 2415 O O . LYS B 1 151 ? 12.852 -4.934 -10.742 1 86 151 LYS B O 1
ATOM 2420 N N . ASP B 1 152 ? 12.875 -5.969 -8.703 1 87.25 152 ASP B N 1
ATOM 2421 C CA . ASP B 1 152 ? 13.18 -7.27 -9.297 1 87.25 152 ASP B CA 1
ATOM 2422 C C . ASP B 1 152 ? 11.914 -7.957 -9.797 1 87.25 152 ASP B C 1
ATOM 2424 O O . ASP B 1 152 ? 11 -8.234 -9.016 1 87.25 152 ASP B O 1
ATOM 2428 N N . THR B 1 153 ? 11.898 -8.211 -11.102 1 92.62 153 THR B N 1
ATOM 2429 C CA . THR B 1 153 ? 10.727 -8.836 -11.719 1 92.62 153 THR B CA 1
ATO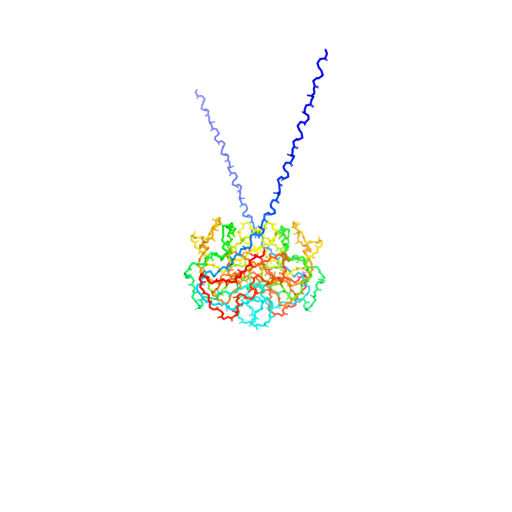M 2430 C C . THR B 1 153 ? 11.117 -10.141 -12.406 1 92.62 153 THR B C 1
ATOM 2432 O O . THR B 1 153 ? 10.383 -10.633 -13.266 1 92.62 153 THR B O 1
ATOM 2435 N N . SER B 1 154 ? 12.227 -10.727 -12.016 1 93.44 154 SER B N 1
ATOM 2436 C CA . SER B 1 154 ? 12.781 -11.875 -12.734 1 93.44 154 SER B CA 1
ATOM 2437 C C . SER B 1 154 ? 11.984 -13.141 -12.445 1 93.44 154 SER B C 1
ATOM 2439 O O . SER B 1 154 ? 11.992 -14.078 -13.25 1 93.44 154 SER B O 1
ATOM 2441 N N . TRP B 1 155 ? 11.219 -13.164 -11.383 1 94.25 155 TRP B N 1
ATOM 2442 C CA . TRP B 1 155 ? 10.625 -14.422 -10.93 1 94.25 155 TRP B CA 1
ATOM 2443 C C . TRP B 1 155 ? 9.484 -14.844 -11.852 1 94.25 155 TRP B C 1
ATOM 2445 O O . TRP B 1 155 ? 9.062 -16 -11.836 1 94.25 155 TRP B O 1
ATOM 2455 N N . TYR B 1 156 ? 8.93 -13.945 -12.617 1 96.25 156 TYR B N 1
ATOM 2456 C CA . TYR B 1 156 ? 7.852 -14.367 -13.508 1 96.25 156 TYR B CA 1
ATOM 2457 C C . TYR B 1 156 ? 8.25 -14.18 -14.969 1 96.25 156 TYR B C 1
ATOM 2459 O O . TYR B 1 156 ? 7.43 -14.375 -15.867 1 96.25 156 TYR B O 1
ATOM 2467 N N . LYS B 1 157 ? 9.469 -13.68 -15.148 1 93.19 157 LYS B N 1
ATOM 2468 C CA . LYS B 1 157 ? 9.938 -13.492 -16.516 1 93.19 157 LYS B CA 1
ATOM 2469 C C . LYS B 1 157 ? 9.961 -14.82 -17.281 1 93.19 157 LYS B C 1
ATOM 2471 O O . LYS B 1 157 ? 10.539 -15.797 -16.812 1 93.19 157 LYS B O 1
ATOM 2476 N N . GLY B 1 158 ? 9.336 -14.805 -18.438 1 94.56 158 GLY B N 1
ATOM 2477 C CA . GLY B 1 158 ? 9.367 -15.984 -19.281 1 94.56 158 GLY B CA 1
ATOM 2478 C C . GLY B 1 158 ? 8.266 -16.984 -18.953 1 94.56 158 GLY B C 1
ATOM 2479 O O . GLY B 1 158 ? 8.117 -17.984 -19.656 1 94.56 158 GLY B O 1
ATOM 2480 N N . TYR B 1 159 ? 7.488 -16.766 -17.969 1 96.75 159 TYR B N 1
ATOM 2481 C CA . TYR B 1 159 ? 6.449 -17.719 -17.578 1 96.75 159 TYR B CA 1
ATOM 2482 C C . TYR B 1 159 ? 5.086 -17.266 -18.078 1 96.75 159 TYR B C 1
ATOM 2484 O O . TYR B 1 159 ? 4.266 -18.094 -18.484 1 96.75 159 TYR B O 1
ATOM 2492 N N . VAL B 1 160 ? 4.848 -15.984 -18 1 97.44 160 VAL B N 1
ATOM 2493 C CA . VAL B 1 160 ? 3.545 -15.469 -18.406 1 97.44 160 VAL B CA 1
ATOM 2494 C C . VAL B 1 160 ? 3.721 -14.125 -19.109 1 97.44 160 VAL B C 1
ATOM 2496 O O . VAL B 1 160 ? 4.77 -13.484 -19 1 97.44 160 VAL B O 1
ATOM 2499 N N . SER B 1 161 ? 2.699 -13.727 -19.859 1 97.19 161 SER B N 1
ATOM 2500 C CA . SER B 1 161 ? 2.535 -12.43 -20.516 1 97.19 161 SER B CA 1
ATOM 2501 C C . SER B 1 161 ? 1.134 -11.875 -20.281 1 97.19 161 SER B C 1
ATOM 2503 O O . SER B 1 161 ? 0.23 -12.602 -19.875 1 97.19 161 SER B O 1
ATOM 2505 N N . VAL B 1 162 ? 1.07 -10.586 -20.438 1 97.12 162 VAL B N 1
ATOM 2506 C CA . VAL B 1 162 ? -0.273 -10.023 -20.359 1 97.12 162 VAL B CA 1
ATOM 2507 C C . VAL B 1 162 ? -1.202 -10.742 -21.328 1 97.12 162 VAL B C 1
ATOM 2509 O O . VAL B 1 162 ? -0.845 -10.969 -22.484 1 97.12 162 VAL B O 1
ATOM 2512 N N . GLY B 1 163 ? -2.338 -11.125 -20.812 1 97.31 163 GLY B N 1
ATOM 2513 C CA . GLY B 1 163 ? -3.289 -11.867 -21.641 1 97.31 163 GLY B CA 1
ATOM 2514 C C . GLY B 1 163 ? -3.221 -13.367 -21.422 1 97.31 163 GLY B C 1
ATOM 2515 O O . GLY B 1 163 ? -4.129 -14.102 -21.812 1 97.31 163 GLY B O 1
ATOM 2516 N N . THR B 1 164 ? -2.15 -13.883 -20.828 1 97.81 164 THR B N 1
ATOM 2517 C CA . THR B 1 164 ? -2.031 -15.312 -20.562 1 97.81 164 THR B CA 1
ATOM 2518 C C . THR B 1 164 ? -3.213 -15.805 -19.734 1 97.81 164 THR B C 1
ATOM 2520 O O . THR B 1 164 ? -3.535 -15.219 -18.688 1 97.81 164 THR B O 1
ATOM 2523 N N . ALA B 1 165 ? -3.871 -16.859 -20.188 1 97.81 165 ALA B N 1
ATOM 2524 C CA . ALA B 1 165 ? -4.914 -17.5 -19.406 1 97.81 165 ALA B CA 1
ATOM 2525 C C . ALA B 1 165 ? -4.324 -18.188 -18.172 1 97.81 165 ALA B C 1
ATOM 2527 O O . ALA B 1 165 ? -3.268 -18.812 -18.25 1 97.81 165 ALA B O 1
ATOM 2528 N N . VAL B 1 166 ? -5.039 -18.078 -17.109 1 97.38 166 VAL B N 1
ATOM 2529 C CA . VAL B 1 166 ? -4.547 -18.641 -15.859 1 97.38 166 VAL B CA 1
ATOM 2530 C C . VAL B 1 166 ? -5.594 -19.578 -15.258 1 97.38 166 VAL B C 1
ATOM 2532 O O . VAL B 1 166 ? -6.773 -19.219 -15.172 1 97.38 166 VAL B O 1
ATOM 2535 N N . THR B 1 167 ? -5.207 -20.766 -14.93 1 95.81 167 THR B N 1
ATOM 2536 C CA . THR B 1 167 ? -5.906 -21.672 -14.031 1 95.81 167 THR B CA 1
ATOM 2537 C C . THR B 1 167 ? -5.105 -21.891 -12.75 1 95.81 167 THR B C 1
ATOM 2539 O O . THR B 1 167 ? -3.986 -21.391 -12.617 1 95.81 167 THR B O 1
ATOM 2542 N N . ARG B 1 168 ? -5.605 -22.609 -11.828 1 93.94 168 ARG B N 1
ATOM 2543 C CA . ARG B 1 168 ? -4.887 -22.875 -10.586 1 93.94 168 ARG B CA 1
ATOM 2544 C C . ARG B 1 168 ? -3.67 -23.766 -10.844 1 93.94 168 ARG B C 1
ATOM 2546 O O . ARG B 1 168 ? -2.777 -23.859 -9.992 1 93.94 168 ARG B O 1
ATOM 2553 N N . ALA B 1 169 ? -3.604 -24.375 -11.945 1 94.75 169 ALA B N 1
ATOM 2554 C CA . ALA B 1 169 ? -2.49 -25.266 -12.289 1 94.75 169 ALA B CA 1
ATOM 2555 C C . ALA B 1 169 ? -1.403 -24.5 -13.047 1 94.75 169 ALA B C 1
ATOM 2557 O O . ALA B 1 169 ? -0.279 -24.984 -13.188 1 94.75 169 ALA B O 1
ATOM 2558 N N . LYS B 1 170 ? -1.749 -23.344 -13.57 1 96.75 170 LYS B N 1
ATOM 2559 C CA . LYS B 1 170 ? -0.812 -22.578 -14.391 1 96.75 170 LYS B CA 1
ATOM 2560 C C . LYS B 1 170 ? 0.348 -22.047 -13.555 1 96.75 170 LYS B C 1
ATOM 2562 O O . LYS B 1 170 ? 0.134 -21.422 -12.516 1 96.75 170 LYS B O 1
ATOM 2567 N N . THR B 1 171 ? 1.55 -22.297 -14.008 1 97.62 171 THR B N 1
ATOM 2568 C CA . THR B 1 171 ? 2.719 -21.703 -13.375 1 97.62 171 THR B CA 1
ATOM 2569 C C . THR B 1 171 ? 2.844 -20.234 -13.758 1 97.62 171 THR B C 1
ATOM 2571 O O . THR B 1 171 ? 2.906 -19.891 -14.938 1 97.62 171 THR B O 1
ATOM 2574 N N . ILE B 1 172 ? 2.922 -19.438 -12.812 1 97.94 172 ILE B N 1
ATOM 2575 C CA . ILE B 1 172 ? 3.039 -18 -13 1 97.94 172 ILE B CA 1
ATOM 2576 C C . ILE B 1 172 ? 4.508 -17.578 -12.953 1 97.94 172 ILE B C 1
ATOM 2578 O O . ILE B 1 172 ? 4.914 -16.625 -13.617 1 97.94 172 ILE B O 1
ATOM 2582 N N . GLY B 1 173 ? 5.285 -18.297 -12.133 1 97.06 173 GLY B N 1
ATOM 258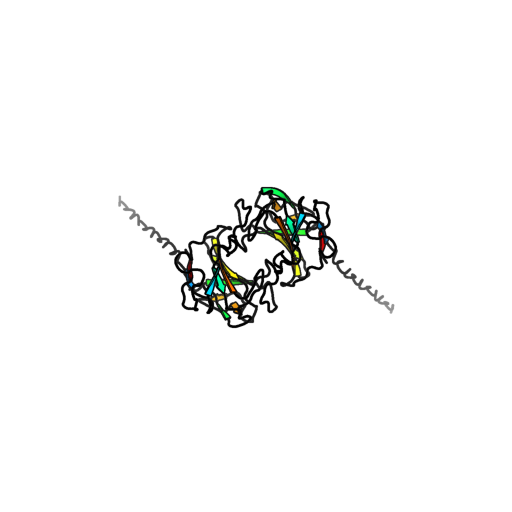3 C CA . GLY B 1 173 ? 6.707 -18.031 -11.992 1 97.06 173 GLY B CA 1
ATOM 2584 C C . GLY B 1 173 ? 7.379 -18.875 -10.938 1 97.06 173 GLY B C 1
ATOM 2585 O O . GLY B 1 173 ? 6.77 -19.812 -10.406 1 97.06 173 GLY B O 1
ATOM 2586 N N . VAL B 1 174 ? 8.68 -18.562 -10.727 1 95.31 174 VAL B N 1
ATOM 2587 C CA . VAL B 1 174 ? 9.484 -19.266 -9.734 1 95.31 174 VAL B CA 1
ATOM 2588 C C . VAL B 1 174 ? 10.25 -18.25 -8.891 1 95.31 174 VAL B C 1
ATOM 2590 O O . VAL B 1 174 ? 10.938 -17.375 -9.422 1 95.31 174 VAL B O 1
ATOM 2593 N N . LEU B 1 175 ? 10.07 -18.484 -7.617 1 90.88 175 LEU B N 1
ATOM 2594 C CA . LEU B 1 175 ? 10.758 -17.578 -6.695 1 90.88 175 LEU B CA 1
ATOM 2595 C C . LEU B 1 175 ? 12.195 -18.047 -6.457 1 90.88 175 LEU B C 1
ATOM 2597 O O . LEU B 1 175 ? 12.461 -19.234 -6.352 1 90.88 175 LEU B O 1
ATOM 2601 N N . ASP B 1 176 ? 13.141 -17.188 -6.574 1 72.25 176 ASP B N 1
ATOM 2602 C CA . ASP B 1 176 ? 14.562 -17.5 -6.441 1 72.25 176 ASP B CA 1
ATOM 2603 C C . ASP B 1 176 ? 14.969 -17.609 -4.977 1 72.25 176 ASP B C 1
ATOM 2605 O O . ASP B 1 176 ? 14.32 -17.016 -4.105 1 72.25 176 ASP B O 1
#

Solvent-accessible surface area (backbone atoms only — not comparable to full-atom values): 18091 Å² total; per-residue (Å²): 135,83,79,77,76,77,77,74,74,77,73,73,73,72,70,71,67,71,63,68,73,67,80,70,62,31,45,26,28,27,38,46,62,34,26,27,70,32,35,58,40,40,96,86,63,50,64,37,44,31,41,28,39,28,37,83,74,49,50,74,40,71,55,33,30,52,31,48,52,49,78,41,58,32,48,48,46,80,31,29,71,62,91,34,40,58,31,46,7,69,87,16,32,16,35,41,33,32,75,47,92,88,56,38,31,39,38,38,34,10,34,20,60,46,96,49,49,55,60,46,72,40,43,66,46,50,48,14,19,28,3,3,25,4,70,31,89,40,18,29,39,42,40,33,54,40,44,65,35,43,80,60,56,68,42,33,60,89,50,58,49,75,66,37,75,30,35,58,81,35,61,43,29,42,43,124,137,84,79,78,78,79,78,76,73,74,72,74,73,72,69,68,68,70,62,68,74,70,79,71,61,32,45,25,28,28,41,47,63,35,27,27,72,32,36,58,38,42,96,86,63,48,64,37,41,31,42,27,39,29,38,84,74,48,50,72,43,68,54,32,29,53,32,50,52,48,79,42,57,31,49,48,46,81,31,29,70,60,93,34,42,57,30,46,7,70,88,16,33,17,34,39,34,33,74,46,93,88,57,39,31,39,37,39,36,10,34,21,61,48,95,48,49,56,60,47,72,40,44,67,45,50,48,14,18,29,3,4,26,4,69,31,89,40,18,30,39,42,41,33,54,38,44,62,36,44,78,60,57,67,40,34,60,89,50,58,50,74,65,36,75,30,35,58,80,34,60,44,28,43,44,125

Nearest PDB structures (foldseek):
  7qrl-assembly2_B  TM=6.436E-01  e=3.162E-04  Caulobacter vibrioides
  3slu-assembly2_B  TM=6.230E-01  e=5.638E-04  Neisseria meningitidis ATCC 13091
  3slu-assembly1_A  TM=5.536E-01  e=8.584E-04  Neisseria meningitidis ATCC 13091
  6smk-assembly1_A  TM=6.140E-01  e=3.031E-03  Enterococcus faecalis V583
  6muk-assembly1_A  TM=5.555E-01  e=7.027E-03  Neisseria gonorrhoeae FA 1090

Radius of gyration: 26.57 Å; Cα contacts (8 Å, |Δi|>4): 932; chains: 2; bounding box: 83×74×100 Å

pLDDT: mean 86.87, std 18.62, range [32.03, 98.38]

Sequence (352 aa):
MRSSTWKNSLAALAALALIPASVTAHTVKGTHTGSVTALTNYSSGTFHGAVDIGAGGRCNYWGAETGVVGSVYWAVTIRTTGVVCNGNGSGNQNEARHAWASGWTFRQWHFIKTADSRSRTCDRCQVGNIGGTGNSTGPHAHLQQDKLGTKDTSWYKGYVSVGTAVTRAKTIGVLDMRSSTWKNSLAALAALALIPASVTAHTVKGTHTGSVTALTNYSSGTFHGAVDIGAGGRCNYWGAETGVVGSVYWAVTIRTTGVVCNGNGSGNQNEARHAWASGWTFRQWHFIKTADSRSRTCDRCQVGNIGGTGNSTGPHAHLQQDKLGTKDTSWYKGYVSVGTAVTRAKTIGVLD

Secondary structure (DSSP, 8-state):
-------------------------EEEE-SSSEEEEESSB-TTS-B--SEEEE-TT--SEEEEE--B-S-EEEEEE-S--S--SS---TT---EEEEE-TTS-EEEEE-PBP-TT---EEESS-EEEEE---SS-SSSEEEEEEESTT----GGGTTT--TT-EE-TTSEEEEE-/-------------------------EEEE-SSSEEEEESSB-TTS-B--SEEEE-TT--S-SEEE--B-S-EEEEEE-S--S--SS---TT---EEEEE-TTS-EEEEE-PBP-TT---EEESS-EEEES---SS-SSSEEEEEEESTT----GGGTTT--TT-EE-TT-EEEEE-

Foldseek 3Di:
DDDPPPPPPPPPPPPPPVPVPPPPKWWFADQAWAFWADAQAHPVRHGDLWTKGDPPQDFQDDFRKGGTADWFKWAWDAQDADAAFAEDEAPSWTWTKGADPVQKMKIKTAFHDDPQQHIDTDRMGGNHIFHGYHHGGGTIIIIHIDHPNDSDRPFQPPQHDGGGTHHRGRTRGIDD/DPPPPPPPPPPPPPPPPVPVPPPPKWWFADQAWAFWADAQAHPVRHGDLWTKGDPPQDFQDDFRKGGTADWFKWAWDQQDADAAFAEDEAPSWTWIKGADPVQKMKIKTAFHQDPQQHIDTDRMGGNHIFHGYHHGGGTIIIIHIDHPNDSDRPFQPPQHDGGGTHHRHRTRGIDD

InterPro domains:
  IPR011055 Duplicated hybrid motif [G3DSA:2.70.70.10] (23-155)

Organism: Myxococcus xanthus (strain DK1622) (NCBI:txid246197)